Protein AF-A0A5D2VGW9-F1 (afdb_monomer)

Solvent-accessible surface area (backbone atoms only — not comparable to full-atom values): 17291 Å² total; per-residue (Å²): 136,36,60,60,98,67,85,45,83,80,51,68,76,88,68,89,55,59,90,76,44,49,47,58,29,49,34,54,24,42,46,43,52,40,53,32,54,48,38,33,59,54,42,54,70,74,62,73,62,90,70,88,61,54,74,63,58,50,50,54,53,51,44,52,51,41,51,53,49,48,57,42,52,75,63,47,53,85,78,50,82,90,52,80,40,73,70,50,40,54,51,49,41,51,49,52,54,50,49,49,56,46,49,54,50,44,52,55,51,48,51,57,48,62,76,42,53,92,74,54,52,78,80,51,40,57,51,50,46,54,51,53,55,47,52,49,52,51,43,54,52,49,52,56,50,34,54,53,34,42,76,72,64,28,71,60,46,75,72,60,73,81,72,62,75,72,66,64,69,63,53,54,51,45,50,48,56,45,53,57,67,72,68,63,91,66,85,90,78,89,72,87,74,82,84,75,88,70,90,68,80,79,70,74,67,84,81,69,85,74,89,74,84,78,87,62,97,64,83,82,79,76,84,88,71,90,79,82,87,86,86,89,84,89,83,88,86,83,89,83,82,88,81,87,86,79,88,80,84,75,83,81,79,83,75,75,90,75,82,77,81,85,89,78,78,136

pLDDT: mean 70.84, std 23.71, range [25.45, 98.19]

Secondary structure (DSSP, 8-state):
--S-SS--TT-----S-HHHHHHHHHHHHHHHHHHHHHHHHHHHHH------S-HHHHHHHHHHHHHHHHHHHHH----SGGG--HHHHHHHHHHHHHHHHHHHHHHHHHHHHHHTGGG--HHHHHHHHHHHHHHHHHHHHHHHHHHHHHHHT-SGGGTPPPPPPPPHHHHHHHHHHHHHHHS--S------------------------------SS----------------------------------------PPPP----

Sequence (266 aa):
MGRLPFDLSSFTDGDTTSEKTWGFNAFVREYYAFLDQRALVLSEKDNRKADDRSPMAQQLSKLQKLQSLLDMLLQVKPRAENMKLPLILEAMDCIIIEIYDVYSRICAEITKVLLNIYSVKKPEAATALKVLQKAMTQGEELSSFFDSCKEFGVMNANEFPTVAQIPKEEVEELERIVNWASDTTYEDSIGDYSIEENDKTAAIVEHKEALKTVITDKWVVFDENLKINEEKNNKNFSFAEETAALIEYVPVYNYHQQEIPDLISF

Foldseek 3Di:
DQFDPDDLLVPFDPDPPCVLGVQVSQLSNLVNVLVGLVSNLVVVVVPPDPPPDDPLVVLLVNLVSLLVSLVSLLSNDRDDLSQLDPVSLVVVLVSVLVNVVSLVVNVVSLLVCLVCVVVADQVSLVSNLVSLVSNQVSLVSVLVSLVVSVVSPRDVSVVDPRQQHDPVVSSVVSVVVNVVVVPPPDDDDPPDDDDDPDPPPPCSDDDPDRDDDDPDPDDDDDPPDDDDDDDDDDDDDDDDDDDDDDDDDDDDPDDDDPDDDDPDDD

Structure (mmCIF, N/CA/C/O backbone):
data_AF-A0A5D2VGW9-F1
#
_entry.id   AF-A0A5D2VGW9-F1
#
loop_
_atom_site.group_PDB
_atom_site.id
_atom_site.type_symbol
_atom_site.label_atom_id
_atom_site.label_alt_id
_atom_site.label_comp_id
_atom_site.label_asym_id
_atom_site.label_entity_id
_atom_site.label_seq_id
_atom_site.pdbx_PDB_ins_code
_atom_site.Cartn_x
_atom_site.Cartn_y
_atom_site.Cartn_z
_atom_site.occupancy
_atom_site.B_iso_or_equiv
_atom_site.auth_seq_id
_atom_site.auth_comp_id
_atom_site.auth_asym_id
_atom_site.auth_atom_id
_atom_site.pdbx_PDB_model_num
ATOM 1 N N . MET A 1 1 ? -3.239 -22.607 -0.244 1.00 57.78 1 MET A N 1
ATOM 2 C CA . MET A 1 1 ? -2.050 -21.921 -0.790 1.00 57.78 1 MET A CA 1
ATOM 3 C C . MET A 1 1 ? -2.408 -20.447 -0.866 1.00 57.78 1 MET A C 1
ATOM 5 O O . MET A 1 1 ? -3.348 -20.137 -1.578 1.00 57.78 1 MET A O 1
ATOM 9 N N . GLY A 1 2 ? -1.778 -19.586 -0.064 1.00 81.19 2 GLY A N 1
ATOM 10 C CA . GLY A 1 2 ? -2.057 -18.139 -0.042 1.00 81.19 2 GLY A CA 1
ATOM 11 C C . GLY A 1 2 ? -0.900 -17.286 -0.564 1.00 81.19 2 GLY A C 1
ATOM 12 O O . GLY A 1 2 ? -0.875 -16.095 -0.325 1.00 81.19 2 GLY A O 1
ATOM 13 N N . ARG A 1 3 ? 0.093 -17.901 -1.204 1.00 88.38 3 ARG A N 1
ATOM 14 C CA . ARG A 1 3 ? 1.297 -17.250 -1.736 1.00 88.38 3 ARG A CA 1
ATOM 15 C C . ARG A 1 3 ? 1.266 -17.305 -3.260 1.00 88.38 3 ARG A C 1
ATOM 17 O O . ARG A 1 3 ? 0.510 -18.107 -3.820 1.00 88.38 3 ARG A O 1
ATOM 24 N N . LEU A 1 4 ? 2.086 -16.492 -3.917 1.00 92.38 4 LEU A N 1
ATOM 25 C CA . LEU A 1 4 ? 2.258 -16.573 -5.368 1.00 92.38 4 LEU A CA 1
ATOM 26 C C . LEU A 1 4 ? 2.901 -17.914 -5.786 1.00 92.38 4 LEU A C 1
ATOM 28 O O . LEU A 1 4 ? 3.622 -18.529 -4.999 1.00 92.38 4 LEU A O 1
ATOM 32 N N . PRO A 1 5 ? 2.653 -18.397 -7.020 1.00 92.94 5 PRO A N 1
ATOM 33 C CA . PRO A 1 5 ? 3.191 -19.673 -7.504 1.00 92.94 5 PRO A CA 1
ATOM 34 C C . PRO A 1 5 ? 4.671 -19.611 -7.928 1.00 92.94 5 PRO A C 1
ATOM 36 O O . PRO A 1 5 ? 5.211 -20.603 -8.411 1.00 92.94 5 PRO A O 1
ATOM 39 N N . PHE A 1 6 ? 5.325 -18.461 -7.772 1.00 93.75 6 PHE A N 1
ATOM 40 C CA . PHE A 1 6 ? 6.728 -18.214 -8.099 1.00 93.75 6 PHE A CA 1
ATOM 41 C C . PHE A 1 6 ? 7.356 -17.310 -7.035 1.00 93.75 6 PHE A C 1
ATOM 43 O O . PHE A 1 6 ? 6.634 -16.592 -6.348 1.00 93.75 6 PHE A O 1
ATOM 50 N N . ASP A 1 7 ? 8.688 -17.327 -6.927 1.00 95.62 7 ASP A N 1
ATOM 51 C CA . ASP A 1 7 ? 9.437 -16.518 -5.962 1.00 95.62 7 ASP A CA 1
ATOM 52 C C . ASP A 1 7 ? 10.442 -15.589 -6.650 1.00 95.62 7 ASP A C 1
ATOM 54 O O . ASP A 1 7 ? 11.341 -16.046 -7.355 1.00 95.62 7 ASP A O 1
ATOM 58 N N . LEU A 1 8 ? 10.285 -14.281 -6.428 1.00 96.31 8 LEU A N 1
ATOM 59 C CA . LEU A 1 8 ? 11.184 -13.233 -6.921 1.00 96.31 8 LEU A CA 1
ATOM 60 C C . LEU A 1 8 ? 11.861 -12.458 -5.777 1.00 96.31 8 LEU A C 1
ATOM 62 O O . LEU A 1 8 ? 12.478 -11.422 -6.017 1.00 96.31 8 LEU A O 1
ATOM 66 N N . SER A 1 9 ? 11.808 -12.957 -4.537 1.00 95.69 9 SER A N 1
ATOM 67 C CA . SER A 1 9 ? 12.415 -12.299 -3.367 1.00 95.69 9 SER A CA 1
ATOM 68 C C . SER A 1 9 ? 13.929 -12.079 -3.500 1.00 95.69 9 SER A C 1
ATOM 70 O O . SER A 1 9 ? 14.470 -11.105 -2.978 1.00 95.69 9 SER A O 1
ATOM 72 N N . SER A 1 10 ? 14.612 -12.956 -4.240 1.00 95.00 10 SER A N 1
ATOM 73 C CA . SER A 1 10 ? 16.052 -12.895 -4.522 1.00 95.00 10 SER A CA 1
ATOM 74 C C . SER A 1 10 ? 16.377 -12.487 -5.967 1.00 95.00 10 SER A C 1
ATOM 76 O O . SER A 1 10 ? 17.525 -12.616 -6.401 1.00 95.00 10 SER A O 1
ATOM 78 N N . PHE A 1 11 ? 15.391 -11.962 -6.712 1.00 94.56 11 PHE A N 1
ATOM 79 C CA . PHE A 1 11 ? 15.530 -11.618 -8.130 1.00 94.56 11 PHE A CA 1
ATOM 80 C C . PHE A 1 11 ? 16.756 -10.739 -8.387 1.00 94.56 11 PHE A C 1
ATOM 82 O O . PHE A 1 11 ? 16.924 -9.700 -7.754 1.00 94.56 11 PHE A O 1
ATOM 89 N N . THR A 1 12 ? 17.624 -11.137 -9.308 1.00 92.25 12 THR A N 1
ATOM 90 C CA . THR A 1 12 ? 18.799 -10.352 -9.693 1.00 92.25 12 THR A CA 1
ATOM 91 C C . THR A 1 12 ? 18.967 -10.471 -11.191 1.00 92.25 12 THR A C 1
ATOM 93 O O . THR A 1 12 ? 19.047 -11.587 -11.703 1.00 92.25 12 THR A O 1
ATOM 96 N N . ASP A 1 13 ? 19.010 -9.337 -11.879 1.00 87.62 13 ASP A N 1
ATOM 97 C CA . ASP A 1 13 ? 19.345 -9.306 -13.292 1.00 87.62 13 ASP A CA 1
ATOM 98 C C . ASP A 1 13 ? 20.771 -9.829 -13.536 1.00 87.62 13 ASP A C 1
ATOM 100 O O . ASP A 1 13 ? 21.678 -9.606 -12.731 1.00 87.62 13 ASP A O 1
ATOM 104 N N . GLY A 1 14 ? 20.949 -10.566 -14.633 1.00 82.38 14 GLY A N 1
ATOM 105 C CA . GLY A 1 14 ? 22.203 -11.246 -14.963 1.00 82.38 14 GLY A CA 1
ATOM 106 C C . GLY A 1 14 ? 23.281 -10.345 -15.574 1.00 82.38 14 GLY A C 1
ATOM 107 O O . GLY A 1 14 ? 24.392 -10.828 -15.807 1.00 82.38 14 GLY A O 1
ATOM 108 N N . ASP A 1 15 ? 22.984 -9.072 -15.859 1.00 74.69 15 ASP A N 1
ATOM 109 C CA . ASP A 1 15 ? 23.966 -8.121 -16.381 1.00 74.69 15 ASP A CA 1
ATOM 110 C C . ASP A 1 15 ? 25.033 -7.796 -15.319 1.00 74.69 15 ASP A C 1
ATOM 112 O O . ASP A 1 15 ? 24.767 -7.602 -14.130 1.00 74.69 15 ASP A O 1
ATOM 116 N N . THR A 1 16 ? 26.287 -7.743 -15.764 1.00 59.41 16 THR A N 1
ATOM 117 C CA . THR A 1 16 ? 27.473 -7.576 -14.921 1.00 59.41 16 THR A CA 1
ATOM 118 C C . THR A 1 16 ? 27.643 -6.152 -14.383 1.00 59.41 16 THR A C 1
ATOM 120 O O . THR A 1 16 ? 28.484 -5.923 -13.510 1.00 59.41 16 THR A O 1
ATOM 123 N N . THR A 1 17 ? 26.844 -5.185 -14.844 1.00 69.56 17 THR A N 1
ATOM 124 C CA . THR A 1 17 ? 26.928 -3.784 -14.407 1.00 69.56 17 THR A CA 1
ATOM 125 C C . THR A 1 17 ? 25.976 -3.461 -13.248 1.00 69.56 17 THR A C 1
ATOM 127 O O . THR A 1 17 ? 24.936 -2.823 -13.410 1.00 69.56 17 THR A O 1
ATOM 130 N N . SER A 1 18 ? 26.378 -3.843 -12.028 1.00 69.06 18 SER A N 1
ATOM 131 C CA . SER A 1 18 ? 25.593 -3.645 -10.792 1.00 69.06 18 SER A CA 1
ATOM 132 C C . SER A 1 18 ? 25.095 -2.207 -10.571 1.00 69.06 18 SER A C 1
ATOM 134 O O . SER A 1 18 ? 24.036 -2.016 -9.974 1.00 69.06 18 SER A O 1
ATOM 136 N N . GLU A 1 19 ? 25.831 -1.188 -11.026 1.00 71.56 19 GLU A N 1
ATOM 137 C CA . GLU A 1 19 ? 25.452 0.224 -10.857 1.00 71.56 19 GLU A CA 1
ATOM 138 C C . GLU A 1 19 ? 24.213 0.619 -11.671 1.00 71.56 19 GLU A C 1
ATOM 140 O O . GLU A 1 19 ? 23.485 1.528 -11.276 1.00 71.56 19 GLU A O 1
ATOM 145 N N . LYS A 1 20 ? 23.938 -0.071 -12.784 1.00 74.75 20 LYS A N 1
ATOM 146 C CA . LYS A 1 20 ? 22.784 0.217 -13.645 1.00 74.75 20 LYS A CA 1
ATOM 147 C C . LYS A 1 20 ? 21.561 -0.621 -13.287 1.00 74.75 20 LYS A C 1
ATOM 149 O O . LYS A 1 20 ? 20.444 -0.155 -13.499 1.00 74.75 20 LYS A O 1
ATOM 154 N N . THR A 1 21 ? 21.765 -1.824 -12.746 1.00 86.12 21 THR A N 1
ATOM 155 C CA . THR A 1 21 ? 20.705 -2.823 -12.531 1.00 86.12 21 THR A CA 1
ATOM 156 C C . THR A 1 21 ? 20.131 -2.848 -11.119 1.00 86.12 21 THR A C 1
ATOM 158 O O . THR A 1 21 ? 19.011 -3.325 -10.934 1.00 86.12 21 THR A O 1
ATOM 161 N N . TRP A 1 22 ? 20.836 -2.313 -10.113 1.00 89.88 22 TRP A N 1
ATOM 162 C CA . TRP A 1 22 ? 20.387 -2.397 -8.715 1.00 89.88 22 TRP A CA 1
ATOM 163 C C . TRP A 1 22 ? 18.985 -1.806 -8.498 1.00 89.88 22 TRP A C 1
ATOM 165 O O . TRP A 1 22 ? 18.190 -2.393 -7.765 1.00 89.88 22 TRP A O 1
ATOM 175 N N . GLY A 1 23 ? 18.670 -0.685 -9.160 1.00 92.50 23 GLY A N 1
ATOM 176 C CA . GLY A 1 23 ? 17.374 -0.016 -9.045 1.00 92.50 23 GLY A CA 1
ATOM 177 C C . GLY A 1 23 ? 16.234 -0.874 -9.594 1.00 92.50 23 GLY A C 1
ATOM 178 O O . GLY A 1 23 ? 15.198 -1.005 -8.948 1.00 92.50 23 GLY A O 1
ATOM 179 N N . PHE A 1 24 ? 16.454 -1.534 -10.735 1.00 93.50 24 PHE A N 1
ATOM 180 C CA . PHE A 1 24 ? 15.497 -2.476 -11.322 1.00 93.50 24 PHE A CA 1
ATOM 181 C C . PHE A 1 24 ? 15.304 -3.714 -10.440 1.00 93.50 24 PHE A C 1
ATOM 183 O O . PHE A 1 24 ? 14.173 -4.116 -10.181 1.00 93.50 24 PHE A O 1
ATOM 190 N N . ASN A 1 25 ? 16.395 -4.282 -9.917 1.00 93.62 25 ASN A N 1
ATOM 191 C CA . ASN A 1 25 ? 16.333 -5.434 -9.017 1.00 93.62 25 ASN A CA 1
ATOM 192 C C . ASN A 1 25 ? 15.540 -5.114 -7.745 1.00 93.62 25 ASN A C 1
ATOM 194 O O . ASN A 1 25 ? 14.692 -5.904 -7.335 1.00 93.62 25 ASN A O 1
ATOM 198 N N . ALA A 1 26 ? 15.797 -3.953 -7.134 1.00 94.81 26 ALA A N 1
ATOM 199 C CA . ALA A 1 26 ? 15.055 -3.487 -5.966 1.00 94.81 26 ALA A CA 1
ATOM 200 C C . ALA A 1 26 ? 13.564 -3.327 -6.287 1.00 94.81 26 ALA A C 1
ATOM 202 O O . ALA A 1 26 ? 12.735 -3.895 -5.584 1.00 94.81 26 ALA A O 1
ATOM 203 N N . PHE A 1 27 ? 13.239 -2.662 -7.398 1.00 96.62 27 PHE A N 1
ATOM 204 C CA . PHE A 1 27 ? 11.863 -2.445 -7.838 1.00 96.62 27 PHE A CA 1
ATOM 205 C C . PHE A 1 27 ? 11.077 -3.755 -7.997 1.00 96.62 27 PHE A C 1
ATOM 207 O O . PHE A 1 27 ? 9.981 -3.897 -7.456 1.00 96.62 27 PHE A O 1
ATOM 214 N N . VAL A 1 28 ? 11.656 -4.744 -8.689 1.00 96.62 28 VAL A N 1
ATOM 215 C CA . VAL A 1 28 ? 11.021 -6.057 -8.897 1.00 96.62 28 VAL A CA 1
ATOM 216 C C . VAL A 1 28 ? 10.804 -6.783 -7.568 1.00 96.62 28 VAL A C 1
ATOM 218 O O . VAL A 1 28 ? 9.718 -7.312 -7.331 1.00 96.62 28 VAL A O 1
ATOM 221 N N . ARG A 1 29 ? 11.810 -6.794 -6.683 1.00 97.25 29 ARG A N 1
ATOM 222 C CA . ARG A 1 29 ? 11.714 -7.454 -5.370 1.00 97.25 29 ARG A CA 1
ATOM 223 C C . ARG A 1 29 ? 10.663 -6.804 -4.475 1.00 97.25 29 ARG A C 1
ATOM 225 O O . ARG A 1 29 ? 9.896 -7.514 -3.830 1.00 97.25 29 ARG A O 1
ATOM 232 N N . GLU A 1 30 ? 10.629 -5.474 -4.432 1.00 97.88 30 GLU A N 1
ATOM 233 C CA . GLU A 1 30 ? 9.678 -4.698 -3.630 1.00 97.88 30 GLU A CA 1
ATOM 234 C C . GLU A 1 30 ? 8.243 -4.928 -4.115 1.00 97.88 30 GLU A C 1
ATOM 236 O O . GLU A 1 30 ? 7.360 -5.230 -3.308 1.00 97.88 30 GLU A O 1
ATOM 241 N N . TYR A 1 31 ? 8.016 -4.884 -5.432 1.00 97.44 31 TYR A N 1
ATOM 242 C CA . TYR A 1 31 ? 6.687 -5.134 -5.984 1.00 97.44 31 TYR A CA 1
ATOM 243 C C . TYR A 1 31 ? 6.237 -6.585 -5.783 1.00 97.44 31 TYR A C 1
ATOM 245 O O . TYR A 1 31 ? 5.099 -6.835 -5.384 1.00 97.44 31 TYR A O 1
ATOM 253 N N . TYR A 1 32 ? 7.141 -7.552 -5.968 1.00 97.56 32 TYR A N 1
ATOM 254 C CA . TYR A 1 32 ? 6.869 -8.953 -5.653 1.00 97.56 32 TYR A CA 1
ATOM 255 C C . TYR A 1 32 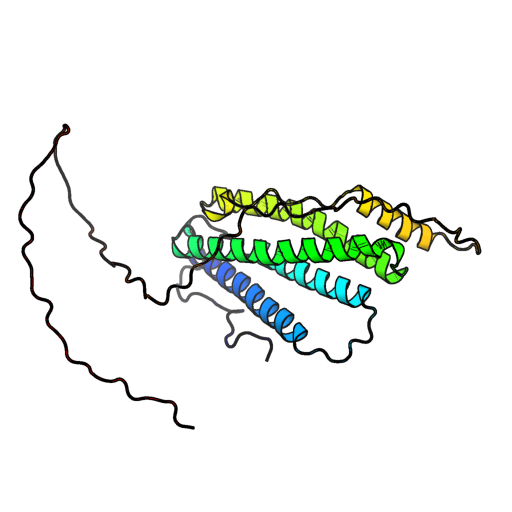? 6.485 -9.147 -4.179 1.00 97.56 32 TYR A C 1
ATOM 257 O O . TYR A 1 32 ? 5.491 -9.816 -3.897 1.00 97.56 32 TYR A O 1
ATOM 265 N N . ALA A 1 33 ? 7.227 -8.543 -3.245 1.00 97.75 33 ALA A N 1
ATOM 266 C CA . ALA A 1 33 ? 6.943 -8.654 -1.816 1.00 97.75 33 ALA A CA 1
ATOM 267 C C . ALA A 1 33 ? 5.536 -8.138 -1.473 1.00 97.75 33 ALA A C 1
ATOM 269 O O . ALA A 1 33 ? 4.806 -8.791 -0.722 1.00 97.75 33 ALA A O 1
ATOM 270 N N . PHE A 1 34 ? 5.123 -7.017 -2.075 1.00 97.81 34 PHE A N 1
ATOM 271 C CA . PHE A 1 34 ? 3.750 -6.526 -1.964 1.00 97.81 34 PHE A CA 1
ATOM 272 C C . PHE A 1 34 ? 2.732 -7.540 -2.508 1.00 97.81 34 PHE A C 1
ATOM 274 O O . PHE A 1 34 ? 1.777 -7.880 -1.805 1.00 97.81 34 PHE A O 1
ATOM 281 N N . LEU A 1 35 ? 2.917 -8.030 -3.739 1.00 96.38 35 LEU A N 1
ATOM 282 C CA . LEU A 1 35 ? 1.962 -8.933 -4.388 1.00 96.38 35 LEU A CA 1
ATOM 283 C C . LEU A 1 35 ? 1.802 -10.249 -3.618 1.00 96.38 35 LEU A C 1
ATOM 285 O O . LEU A 1 35 ? 0.678 -10.726 -3.442 1.00 96.38 35 LEU A O 1
ATOM 289 N N . ASP A 1 36 ? 2.904 -10.810 -3.124 1.00 96.19 36 ASP A N 1
ATOM 290 C CA . ASP A 1 36 ? 2.894 -12.042 -2.340 1.00 96.19 36 ASP A CA 1
ATOM 291 C C . ASP A 1 36 ? 2.204 -11.854 -0.983 1.00 96.19 36 ASP A C 1
ATOM 293 O O . ASP A 1 36 ? 1.337 -12.643 -0.593 1.00 96.19 36 ASP A O 1
ATOM 297 N N . GLN A 1 37 ? 2.503 -10.759 -0.283 1.00 95.50 37 GLN A N 1
ATOM 298 C CA . GLN A 1 37 ? 1.833 -10.445 0.975 1.00 95.50 37 GLN A CA 1
ATOM 299 C C . GLN A 1 37 ? 0.343 -10.140 0.767 1.00 95.50 37 GLN A C 1
ATOM 301 O O . GLN A 1 37 ? -0.492 -10.514 1.595 1.00 95.50 37 GLN A O 1
ATOM 306 N N . ARG A 1 38 ? -0.029 -9.510 -0.351 1.00 94.25 38 ARG A N 1
ATOM 307 C CA . ARG A 1 38 ? -1.431 -9.281 -0.708 1.00 94.25 38 ARG A CA 1
ATOM 308 C C . ARG A 1 38 ? -2.174 -10.589 -0.955 1.00 94.25 38 ARG A C 1
ATOM 310 O O . ARG A 1 38 ? -3.291 -10.740 -0.459 1.00 94.25 38 ARG A O 1
ATOM 317 N N . ALA A 1 39 ? -1.571 -11.531 -1.679 1.00 93.06 39 ALA A N 1
ATOM 318 C CA . ALA A 1 39 ? -2.152 -12.856 -1.888 1.00 93.06 39 ALA A CA 1
ATOM 319 C C . ALA A 1 39 ? -2.433 -13.556 -0.546 1.00 93.06 39 ALA A C 1
ATOM 321 O O . ALA A 1 39 ? -3.501 -14.151 -0.368 1.00 93.06 39 ALA A O 1
ATOM 322 N N . LEU A 1 40 ? -1.532 -13.393 0.431 1.00 91.38 40 LEU A N 1
ATOM 323 C CA . LEU A 1 40 ? -1.694 -13.965 1.766 1.00 91.38 40 LEU A CA 1
ATOM 324 C C . LEU A 1 40 ? -2.893 -13.349 2.494 1.00 91.38 40 LEU A C 1
ATOM 326 O O . LEU A 1 40 ? -3.761 -14.078 2.973 1.00 91.38 40 LEU A O 1
ATOM 330 N N . VAL A 1 41 ? -2.981 -12.015 2.514 1.00 89.88 41 VAL A N 1
ATOM 331 C CA . VAL A 1 41 ? -4.096 -11.283 3.139 1.00 89.88 41 VAL A CA 1
ATOM 332 C C . VAL A 1 41 ? -5.441 -11.647 2.496 1.00 89.88 41 VAL A C 1
ATOM 334 O O . VAL A 1 41 ? -6.445 -11.783 3.198 1.00 89.88 41 VAL A O 1
ATOM 337 N N . LEU A 1 42 ? -5.480 -11.840 1.174 1.00 86.56 42 LEU A N 1
ATOM 338 C CA . LEU A 1 42 ? -6.690 -12.271 0.471 1.00 86.56 42 LEU A CA 1
ATOM 339 C C . LEU A 1 42 ? -7.070 -13.717 0.817 1.00 86.56 42 LEU A C 1
ATOM 341 O O . LEU A 1 42 ? -8.237 -13.984 1.084 1.00 86.56 42 LEU A O 1
ATOM 345 N N . SER A 1 43 ? -6.103 -14.632 0.900 1.00 83.38 43 SER A N 1
ATOM 346 C CA . SER A 1 43 ? -6.361 -16.036 1.245 1.00 83.38 43 SER A CA 1
ATOM 347 C C . SER A 1 43 ? -6.835 -16.227 2.692 1.00 83.38 43 SER A C 1
ATOM 349 O O . SER A 1 43 ? -7.615 -17.136 2.986 1.00 83.38 43 SER A O 1
ATOM 351 N N . GLU A 1 44 ? -6.420 -15.358 3.615 1.00 78.94 44 GLU A N 1
ATOM 352 C CA . GLU A 1 44 ? -6.933 -15.353 4.990 1.00 78.94 44 GLU A CA 1
ATOM 353 C C . GLU A 1 44 ? -8.427 -15.004 5.063 1.00 78.94 44 GLU A C 1
ATOM 355 O O . GLU A 1 44 ? -9.129 -15.506 5.940 1.00 78.94 44 GLU A O 1
ATOM 360 N N . LYS A 1 45 ? -8.939 -14.197 4.123 1.00 64.56 45 LYS A N 1
ATOM 361 C CA . LYS A 1 45 ? -10.365 -13.837 4.046 1.00 64.56 45 LYS A CA 1
ATOM 362 C C . LYS A 1 45 ? -11.261 -15.048 3.750 1.00 64.56 45 LYS A C 1
ATOM 364 O O . LYS A 1 45 ? -12.412 -15.078 4.201 1.00 64.56 45 LYS A O 1
ATOM 369 N N . ASP A 1 46 ? -10.728 -16.031 3.027 1.00 59.03 46 ASP A N 1
ATOM 370 C CA . ASP A 1 46 ? -11.441 -17.251 2.633 1.00 59.03 46 ASP A CA 1
ATOM 371 C C . ASP A 1 46 ? -11.354 -18.350 3.705 1.00 59.03 46 ASP A C 1
ATOM 373 O O . ASP A 1 46 ? -12.264 -19.165 3.846 1.00 59.03 46 ASP A O 1
ATOM 377 N N . ASN A 1 47 ? -10.312 -18.330 4.541 1.00 56.78 47 ASN A N 1
ATOM 378 C CA . ASN A 1 47 ? -10.095 -19.288 5.627 1.00 56.78 47 ASN A CA 1
ATOM 379 C C . ASN A 1 47 ? -10.711 -18.823 6.955 1.00 56.78 47 ASN A C 1
ATOM 381 O O . ASN A 1 47 ? -10.035 -18.811 7.987 1.00 56.78 47 ASN A O 1
ATOM 385 N N . ARG A 1 48 ? -12.001 -18.459 6.956 1.00 59.88 48 ARG A N 1
ATOM 386 C CA . ARG A 1 48 ? -12.737 -18.124 8.189 1.00 59.88 48 ARG A CA 1
ATOM 387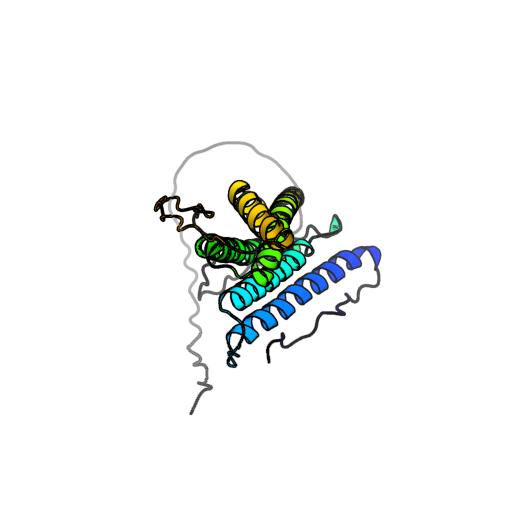 C C . ARG A 1 48 ? -12.922 -19.367 9.066 1.00 59.88 48 ARG A C 1
ATOM 389 O O . ARG A 1 48 ? -14.003 -19.942 9.143 1.00 59.88 48 ARG A O 1
ATOM 396 N N . LYS A 1 49 ? -11.865 -19.788 9.759 1.00 58.62 49 LYS A N 1
ATOM 397 C CA . LYS A 1 49 ? -12.034 -20.468 11.047 1.00 58.62 49 LYS A CA 1
ATOM 398 C C . LYS A 1 49 ? -12.744 -19.488 11.984 1.00 58.62 49 LYS A C 1
ATOM 400 O O . LYS A 1 49 ? -12.608 -18.281 11.798 1.00 58.62 49 LYS A O 1
ATOM 405 N N . ALA A 1 50 ? -13.515 -19.999 12.943 1.00 61.75 50 ALA A N 1
ATOM 406 C CA . ALA A 1 50 ? -14.192 -19.175 13.942 1.00 61.75 50 ALA A CA 1
ATOM 407 C C . ALA A 1 50 ? -13.151 -18.316 14.681 1.00 61.75 50 ALA A C 1
ATOM 409 O O . ALA A 1 50 ? -12.434 -18.806 15.551 1.00 61.75 50 ALA A O 1
ATOM 410 N N . ASP A 1 51 ? -12.997 -17.066 14.249 1.00 71.75 51 ASP A N 1
ATOM 411 C CA . ASP A 1 51 ? -12.147 -16.084 14.900 1.00 71.75 51 ASP A CA 1
ATOM 412 C C . ASP A 1 51 ? -12.899 -15.607 16.142 1.00 71.75 51 ASP A C 1
ATOM 414 O O . ASP A 1 51 ? -13.907 -14.913 16.034 1.00 71.75 51 ASP A O 1
ATOM 418 N N . ASP A 1 52 ? -12.433 -16.040 17.311 1.00 79.19 52 ASP A N 1
ATOM 419 C CA . ASP A 1 52 ? -13.047 -15.764 18.618 1.00 79.19 52 ASP A CA 1
ATOM 420 C C . ASP A 1 52 ? -12.843 -14.303 19.077 1.00 79.19 52 ASP A C 1
ATOM 422 O O . ASP A 1 52 ? -13.312 -13.880 20.132 1.00 79.19 52 ASP A O 1
ATOM 426 N N . ARG A 1 53 ? -12.124 -13.488 18.289 1.00 81.81 53 ARG A N 1
ATOM 427 C CA . ARG A 1 53 ? -11.964 -12.057 18.570 1.00 81.81 53 ARG A CA 1
ATOM 428 C C . ARG A 1 53 ? -13.272 -11.295 18.389 1.00 81.81 53 ARG A C 1
ATOM 430 O O . ARG A 1 53 ? -14.098 -11.631 17.544 1.00 81.81 53 ARG A O 1
ATOM 437 N N . SER A 1 54 ? -13.401 -10.190 19.126 1.00 84.50 54 SER A N 1
ATOM 438 C CA . SER A 1 54 ? -14.507 -9.247 18.945 1.00 84.50 54 SER A CA 1
ATOM 439 C C . SER A 1 54 ? -14.550 -8.717 17.499 1.00 84.50 54 SER A C 1
ATOM 441 O O . SER A 1 54 ? -13.495 -8.578 16.867 1.00 84.50 54 SER A O 1
ATOM 443 N N . PRO A 1 55 ? -15.734 -8.352 16.972 1.00 85.62 55 PRO A N 1
ATOM 444 C CA . PRO A 1 55 ? -15.852 -7.762 15.636 1.00 85.62 55 PRO A CA 1
ATOM 445 C C . PRO A 1 55 ? -14.926 -6.554 15.429 1.00 85.62 55 PRO A C 1
ATOM 447 O O . PRO A 1 55 ? -14.311 -6.406 14.375 1.00 85.62 55 PRO A O 1
ATOM 450 N N . MET A 1 56 ? -14.758 -5.734 16.469 1.00 86.69 56 MET A N 1
ATOM 451 C CA . MET A 1 56 ? -13.871 -4.577 16.444 1.00 86.69 56 MET A CA 1
ATOM 452 C C . MET A 1 56 ? -12.393 -4.967 16.381 1.00 86.69 56 MET A C 1
ATOM 454 O O . MET A 1 56 ? -11.648 -4.414 15.575 1.00 86.69 56 MET A O 1
ATOM 458 N N . ALA A 1 57 ? -11.955 -5.954 17.164 1.00 87.94 57 ALA A N 1
ATOM 459 C CA . ALA A 1 57 ? -10.584 -6.450 17.092 1.00 87.94 57 ALA A CA 1
ATOM 460 C C . ALA A 1 57 ? -10.268 -7.074 15.719 1.00 87.94 57 ALA A C 1
ATOM 462 O O . ALA A 1 57 ? -9.169 -6.887 15.193 1.00 87.94 57 ALA A O 1
ATOM 463 N N . GLN A 1 58 ? -11.232 -7.765 15.099 1.00 87.88 58 GLN A N 1
ATOM 464 C CA . GLN A 1 58 ? -11.094 -8.283 13.733 1.00 87.88 58 GLN A CA 1
ATOM 465 C C . GLN A 1 58 ? -10.958 -7.153 12.706 1.00 87.88 58 GLN A C 1
ATOM 467 O O . GLN A 1 58 ? -10.086 -7.201 11.835 1.00 87.88 58 GLN A O 1
ATOM 472 N N . GLN A 1 59 ? -11.786 -6.114 12.829 1.00 89.25 59 GLN A N 1
ATOM 473 C CA . GLN A 1 59 ? -11.750 -4.944 11.958 1.00 89.25 59 GLN A CA 1
ATOM 474 C C . GLN A 1 59 ? -10.431 -4.172 12.085 1.00 89.25 59 GLN A C 1
ATOM 476 O O . GLN A 1 59 ? -9.802 -3.867 11.074 1.00 89.25 59 GLN A O 1
ATOM 481 N N . LEU A 1 60 ? -9.961 -3.927 13.310 1.00 91.75 60 LEU A N 1
ATOM 482 C CA . LEU A 1 60 ? -8.669 -3.285 13.561 1.00 91.75 60 LEU A CA 1
ATOM 483 C C . LEU A 1 60 ? -7.509 -4.122 13.007 1.00 91.75 60 LEU A C 1
ATOM 485 O O . LEU A 1 60 ? -6.607 -3.574 12.378 1.00 91.75 60 LEU A O 1
ATOM 489 N N . SER A 1 61 ? -7.558 -5.450 13.152 1.00 92.50 61 SER A N 1
ATOM 490 C CA . SER A 1 61 ? -6.552 -6.344 12.567 1.00 92.50 61 SER A CA 1
ATOM 491 C C . SER A 1 61 ? -6.544 -6.285 11.036 1.00 92.50 61 SER A C 1
ATOM 493 O O . SER A 1 61 ? -5.478 -6.224 10.420 1.00 92.50 61 SER A O 1
ATOM 495 N N . LYS A 1 62 ? -7.722 -6.261 10.402 1.00 92.00 62 LYS A N 1
ATOM 496 C CA . LYS A 1 62 ? -7.848 -6.078 8.951 1.00 92.00 62 LYS A CA 1
ATOM 497 C C . LYS A 1 62 ? -7.267 -4.733 8.512 1.00 92.00 62 LYS A C 1
ATOM 499 O O . LYS A 1 62 ? -6.536 -4.683 7.525 1.00 92.00 62 LYS A O 1
ATOM 504 N N . LEU A 1 63 ? -7.562 -3.667 9.250 1.00 94.00 63 LEU A N 1
ATOM 505 C CA . LEU A 1 63 ? -7.081 -2.326 8.950 1.00 94.00 63 LEU A CA 1
ATOM 506 C C . LEU A 1 63 ? -5.553 -2.240 9.047 1.00 94.00 63 LEU A C 1
ATOM 508 O O . LEU A 1 63 ? -4.917 -1.759 8.118 1.00 94.00 63 LEU A O 1
ATOM 512 N N . GLN A 1 64 ? -4.946 -2.824 10.082 1.00 95.88 64 GLN A N 1
ATOM 513 C CA . GLN A 1 64 ? -3.486 -2.916 10.211 1.00 95.88 64 GLN A CA 1
ATOM 514 C C . GLN A 1 64 ? -2.828 -3.655 9.036 1.00 95.88 64 GLN A C 1
ATOM 516 O O . GLN A 1 64 ? -1.777 -3.233 8.553 1.00 95.88 64 GLN A O 1
ATOM 521 N N . LYS A 1 65 ? -3.446 -4.739 8.542 1.00 95.94 65 LYS A N 1
ATOM 522 C CA . LYS A 1 65 ? -2.957 -5.459 7.353 1.00 95.94 65 LYS A CA 1
ATOM 523 C C . LYS A 1 65 ? -3.019 -4.585 6.103 1.00 95.94 65 LYS A C 1
ATOM 525 O O . LYS A 1 65 ? -2.048 -4.546 5.357 1.00 95.94 65 LYS A O 1
ATOM 530 N N . LEU A 1 66 ? -4.120 -3.858 5.895 1.00 96.25 66 LEU A N 1
ATOM 531 C CA . LEU A 1 66 ? -4.245 -2.911 4.783 1.00 96.25 66 LEU A CA 1
ATOM 532 C C . LEU A 1 66 ? -3.207 -1.784 4.881 1.00 96.25 66 LEU A C 1
ATOM 534 O O . LEU A 1 66 ? -2.553 -1.483 3.890 1.00 96.25 66 LEU A O 1
ATOM 538 N N . GLN A 1 67 ? -2.990 -1.222 6.074 1.00 96.94 67 GLN A N 1
ATOM 539 C CA . GLN A 1 67 ? -1.950 -0.213 6.293 1.00 96.94 67 GLN A CA 1
ATOM 540 C C . GLN A 1 67 ? -0.557 -0.759 5.964 1.00 96.94 67 GLN A C 1
ATOM 542 O O . GLN A 1 67 ? 0.214 -0.074 5.309 1.00 96.94 67 GLN A O 1
ATOM 547 N N . SER A 1 68 ? -0.248 -2.001 6.347 1.00 97.81 68 SER A N 1
ATOM 548 C CA . SER A 1 68 ? 1.023 -2.636 5.978 1.00 97.81 68 SER A CA 1
ATOM 549 C C . SER A 1 68 ? 1.166 -2.855 4.468 1.00 97.81 68 SER A C 1
ATOM 551 O O . SER A 1 68 ? 2.276 -2.749 3.955 1.00 97.81 68 SER A O 1
ATOM 553 N N . LEU A 1 69 ? 0.078 -3.173 3.755 1.00 97.88 69 LEU A N 1
ATOM 554 C CA . LEU A 1 69 ? 0.090 -3.270 2.290 1.00 97.88 69 LEU A CA 1
ATOM 555 C C . LEU A 1 69 ? 0.389 -1.913 1.647 1.00 97.88 69 LEU A C 1
ATOM 557 O O . LEU A 1 69 ? 1.187 -1.855 0.714 1.00 97.88 69 LEU A O 1
ATOM 561 N N . LEU A 1 70 ? -0.209 -0.839 2.171 1.00 97.44 70 LEU A N 1
ATOM 562 C CA . LEU A 1 70 ? 0.059 0.517 1.703 1.00 97.44 70 LEU A CA 1
ATOM 563 C C . LEU A 1 70 ? 1.519 0.919 1.945 1.00 97.44 70 LEU A C 1
ATOM 565 O O . LEU A 1 70 ? 2.157 1.404 1.019 1.00 97.44 70 LEU A O 1
ATOM 569 N N . ASP A 1 71 ? 2.072 0.642 3.133 1.00 98.06 71 ASP A N 1
ATOM 570 C CA . ASP A 1 71 ? 3.484 0.928 3.430 1.00 98.06 71 ASP A CA 1
ATOM 571 C C . ASP A 1 71 ? 4.416 0.286 2.394 1.00 98.06 71 ASP A C 1
ATOM 573 O O . ASP A 1 71 ? 5.358 0.922 1.933 1.00 98.06 71 ASP A O 1
ATOM 577 N N . MET A 1 72 ? 4.150 -0.968 2.004 1.00 98.19 72 MET A N 1
ATOM 578 C CA . MET A 1 72 ? 4.952 -1.664 0.993 1.00 98.19 72 MET A CA 1
ATOM 579 C C . MET A 1 72 ? 4.790 -1.056 -0.397 1.00 98.19 72 MET A C 1
ATOM 581 O O . MET A 1 72 ? 5.792 -0.884 -1.082 1.00 98.19 72 MET A O 1
ATOM 585 N N . LEU A 1 73 ? 3.565 -0.705 -0.808 1.00 97.56 73 LEU A N 1
ATOM 586 C CA . LEU A 1 73 ? 3.321 -0.037 -2.091 1.00 97.56 73 LEU A CA 1
ATOM 587 C C . LEU A 1 73 ? 4.094 1.280 -2.202 1.00 97.56 73 LEU A C 1
ATOM 589 O O . LEU A 1 73 ? 4.715 1.531 -3.229 1.00 97.56 73 LEU A O 1
ATOM 593 N N . LEU A 1 74 ? 4.124 2.076 -1.130 1.00 96.31 74 LEU A N 1
ATOM 594 C CA . LEU A 1 74 ? 4.854 3.347 -1.092 1.00 96.31 74 LEU A CA 1
ATOM 595 C C . LEU A 1 74 ? 6.382 3.178 -1.184 1.00 96.31 74 LEU A C 1
ATOM 597 O O . LEU A 1 74 ? 7.091 4.138 -1.499 1.00 96.31 74 LEU A O 1
ATOM 601 N N . GLN A 1 75 ? 6.909 1.972 -0.942 1.00 96.75 75 GLN A N 1
ATOM 602 C CA . GLN A 1 75 ? 8.325 1.672 -1.175 1.00 96.75 75 GLN A CA 1
ATOM 603 C C . GLN A 1 75 ? 8.639 1.355 -2.636 1.00 96.75 75 GLN A C 1
ATOM 605 O O . GLN A 1 75 ? 9.785 1.552 -3.036 1.00 96.75 75 GLN A O 1
ATOM 610 N N . VAL A 1 76 ? 7.657 0.903 -3.424 1.00 97.00 76 VAL A N 1
ATOM 611 C CA . VAL A 1 76 ? 7.863 0.523 -4.825 1.00 97.00 76 VAL A CA 1
ATOM 612 C C . VAL A 1 76 ? 7.983 1.784 -5.675 1.00 97.00 76 VAL A C 1
ATOM 614 O O . VAL A 1 76 ? 6.990 2.372 -6.101 1.00 97.00 76 VAL A O 1
ATOM 617 N N . LYS A 1 77 ? 9.219 2.228 -5.908 1.00 93.94 77 LYS A N 1
ATOM 618 C CA . LYS A 1 77 ? 9.491 3.422 -6.713 1.00 93.94 77 LYS A CA 1
ATOM 619 C C . LYS A 1 77 ? 10.792 3.321 -7.503 1.00 93.94 77 LYS A C 1
ATOM 621 O O . LYS A 1 77 ? 11.734 2.665 -7.053 1.00 93.94 77 LYS A O 1
ATOM 626 N N . PRO A 1 78 ? 10.896 4.002 -8.655 1.00 93.44 78 PRO A N 1
ATOM 627 C CA . PRO A 1 78 ? 12.157 4.141 -9.366 1.00 93.44 78 PRO A CA 1
ATOM 628 C C . PRO A 1 78 ? 13.169 4.890 -8.493 1.00 93.44 78 PRO A C 1
ATOM 630 O O . PRO A 1 78 ? 12.843 5.910 -7.886 1.00 93.44 78 PRO A O 1
ATOM 633 N N . ARG A 1 79 ? 14.403 4.383 -8.410 1.00 89.62 79 ARG A N 1
ATOM 634 C CA . ARG A 1 79 ? 15.461 4.943 -7.543 1.00 89.62 79 ARG A CA 1
ATOM 635 C C . ARG A 1 79 ? 16.627 5.561 -8.317 1.00 89.62 79 ARG A C 1
ATOM 637 O O . ARG A 1 79 ? 17.579 6.034 -7.704 1.00 89.62 79 ARG A O 1
ATOM 644 N N . AL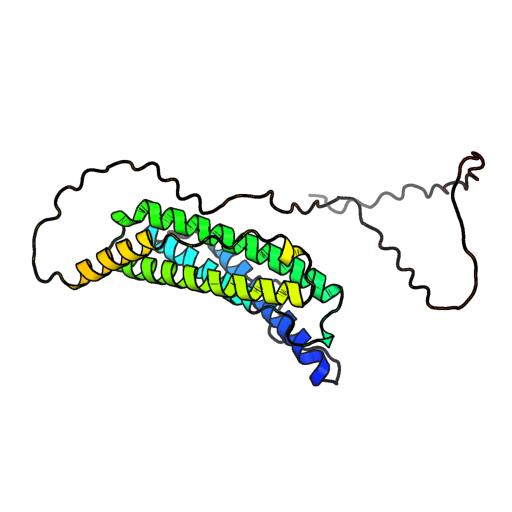A A 1 80 ? 16.564 5.543 -9.645 1.00 86.44 80 ALA A N 1
ATOM 645 C CA . ALA A 1 80 ? 17.604 6.072 -10.514 1.00 86.44 80 ALA A CA 1
ATOM 646 C C . ALA A 1 80 ? 17.008 6.639 -11.812 1.00 86.44 80 ALA A C 1
ATOM 648 O O . ALA A 1 80 ? 15.992 6.154 -12.310 1.00 86.44 80 ALA A O 1
ATOM 649 N N . GLU A 1 81 ? 17.654 7.659 -12.379 1.00 82.38 81 GLU A N 1
ATOM 650 C CA . GLU A 1 81 ? 17.177 8.363 -13.582 1.00 82.38 81 GLU A CA 1
ATOM 651 C C . GLU A 1 81 ? 17.133 7.462 -14.822 1.00 82.38 81 GLU A C 1
ATOM 653 O O . GLU A 1 81 ? 16.237 7.574 -15.659 1.00 82.38 81 GLU A O 1
ATOM 658 N N . ASN A 1 82 ? 18.060 6.504 -14.915 1.00 88.06 82 ASN A N 1
ATOM 659 C CA . ASN A 1 82 ? 18.116 5.530 -16.006 1.00 88.06 82 ASN A CA 1
ATOM 660 C C . ASN A 1 82 ? 16.934 4.541 -16.006 1.00 88.06 82 ASN A C 1
ATOM 662 O O . ASN A 1 82 ? 16.820 3.743 -16.934 1.00 88.06 82 ASN A O 1
ATOM 666 N N . MET A 1 83 ? 16.066 4.579 -14.990 1.00 93.25 83 MET A N 1
ATOM 667 C CA . MET A 1 83 ? 14.876 3.734 -14.898 1.00 93.25 83 MET A CA 1
ATOM 668 C C . MET A 1 83 ? 13.658 4.317 -15.618 1.00 93.25 83 MET A C 1
ATOM 670 O O . MET A 1 83 ? 12.617 3.666 -15.636 1.00 93.25 83 MET A O 1
ATOM 674 N N . LYS A 1 84 ? 13.741 5.520 -16.208 1.00 92.38 84 LYS A N 1
ATOM 675 C CA . LYS A 1 84 ? 12.625 6.141 -16.942 1.00 92.38 84 LYS A CA 1
ATOM 676 C C . LYS A 1 84 ? 12.410 5.477 -18.309 1.00 92.38 84 LYS A C 1
ATOM 678 O O . LYS A 1 84 ? 12.644 6.062 -19.363 1.00 92.38 84 LYS A O 1
ATOM 683 N N . LEU A 1 85 ? 11.990 4.218 -18.267 1.00 93.38 85 LEU A N 1
ATOM 684 C CA . LEU A 1 85 ? 11.677 3.369 -19.411 1.00 93.38 85 LEU A CA 1
ATOM 685 C C . LEU A 1 85 ? 10.158 3.157 -19.494 1.00 93.38 85 LEU A C 1
ATOM 687 O O . LEU A 1 85 ? 9.515 3.097 -18.443 1.00 93.38 85 LEU A O 1
ATOM 691 N N . PRO A 1 86 ? 9.583 2.968 -20.698 1.00 94.12 86 PRO A N 1
ATOM 692 C CA . PRO A 1 86 ? 8.141 2.765 -20.864 1.00 94.12 86 PRO A CA 1
ATOM 693 C C . PRO A 1 86 ? 7.561 1.672 -19.958 1.00 94.12 86 PRO A C 1
ATOM 695 O O . PRO A 1 86 ? 6.537 1.883 -19.323 1.00 94.12 86 PRO A O 1
ATOM 698 N N . LEU A 1 87 ? 8.266 0.544 -19.811 1.00 94.81 87 LEU A N 1
ATOM 699 C CA . LEU A 1 87 ? 7.828 -0.560 -18.951 1.00 94.81 87 LEU A CA 1
ATOM 700 C C . LEU A 1 87 ? 7.773 -0.185 -17.460 1.00 94.81 87 LEU A C 1
ATOM 702 O O . LEU A 1 87 ? 6.890 -0.646 -16.745 1.00 94.81 87 LEU A O 1
ATOM 706 N N . ILE A 1 88 ? 8.704 0.647 -16.981 1.00 95.81 88 ILE A N 1
ATOM 707 C CA . ILE A 1 88 ? 8.697 1.111 -15.587 1.00 95.81 88 ILE A CA 1
ATOM 708 C C . ILE A 1 88 ? 7.565 2.110 -15.363 1.00 95.81 88 ILE A C 1
ATOM 710 O O . ILE A 1 88 ? 6.915 2.049 -14.326 1.00 95.81 88 ILE A O 1
ATOM 714 N N . LEU A 1 89 ? 7.308 3.000 -16.325 1.00 94.62 89 LEU A N 1
ATOM 715 C CA . LEU A 1 89 ? 6.187 3.937 -16.244 1.00 94.62 89 LEU A CA 1
ATOM 716 C C . LEU A 1 89 ? 4.847 3.191 -16.189 1.00 94.62 89 LEU A C 1
ATOM 718 O O . LEU A 1 89 ? 4.064 3.449 -15.284 1.00 94.62 89 LEU A O 1
ATOM 722 N N . GLU A 1 90 ? 4.651 2.191 -17.050 1.00 94.62 90 GLU A N 1
ATOM 723 C CA . GLU A 1 90 ? 3.448 1.347 -17.047 1.00 94.62 90 GLU A CA 1
ATOM 724 C C . GLU A 1 90 ? 3.283 0.573 -15.726 1.00 94.62 90 GLU A C 1
ATOM 726 O O . GLU A 1 90 ? 2.194 0.494 -15.154 1.00 94.62 90 GLU A O 1
ATOM 731 N N . ALA A 1 91 ? 4.380 0.027 -15.187 1.00 96.06 91 ALA A N 1
ATOM 732 C CA . ALA A 1 91 ? 4.351 -0.642 -13.890 1.00 96.06 91 ALA A CA 1
ATOM 733 C C . ALA A 1 91 ? 3.982 0.331 -12.758 1.00 96.06 91 ALA A C 1
ATOM 735 O O . ALA A 1 91 ? 3.211 -0.025 -11.867 1.00 96.06 91 ALA A O 1
ATOM 736 N N . MET A 1 92 ? 4.492 1.565 -12.801 1.00 95.88 92 MET A N 1
ATOM 737 C CA . MET A 1 92 ? 4.128 2.617 -11.849 1.00 95.88 92 MET A CA 1
ATOM 738 C C . MET A 1 92 ? 2.662 3.030 -11.971 1.00 95.88 92 MET A C 1
ATOM 740 O O . MET A 1 92 ? 2.000 3.193 -10.949 1.00 95.88 92 MET A O 1
ATOM 744 N N . ASP A 1 93 ? 2.129 3.136 -13.187 1.00 92.38 93 ASP A N 1
ATOM 745 C CA . ASP A 1 93 ? 0.708 3.398 -13.417 1.00 92.38 93 ASP A CA 1
ATOM 746 C C . ASP A 1 93 ? -0.170 2.290 -12.805 1.00 92.38 93 ASP A C 1
ATOM 748 O O . ASP A 1 93 ? -1.154 2.595 -12.123 1.00 92.38 93 ASP A O 1
ATOM 752 N N . CYS A 1 94 ? 0.228 1.018 -12.933 1.00 93.81 94 CYS A N 1
ATOM 753 C CA . CYS A 1 94 ? -0.421 -0.097 -12.235 1.00 93.81 94 CYS A CA 1
ATOM 754 C C . CYS A 1 94 ? -0.325 0.034 -10.705 1.00 93.81 94 CYS A C 1
ATOM 756 O O . CYS A 1 94 ? -1.316 -0.165 -10.004 1.00 93.81 94 CYS A O 1
ATOM 758 N N . ILE A 1 95 ? 0.846 0.387 -10.165 1.00 95.75 95 ILE A N 1
ATOM 759 C CA . ILE A 1 95 ? 1.051 0.564 -8.717 1.00 95.75 95 ILE A CA 1
ATOM 760 C C . ILE A 1 95 ? 0.144 1.667 -8.161 1.00 95.75 95 ILE A C 1
ATOM 762 O O . ILE A 1 95 ? -0.419 1.497 -7.083 1.00 95.75 95 ILE A O 1
ATOM 766 N N . ILE A 1 96 ? -0.059 2.764 -8.893 1.00 92.94 96 ILE A N 1
ATOM 767 C CA . ILE A 1 96 ? -0.969 3.844 -8.482 1.00 92.94 96 ILE A CA 1
ATOM 768 C C . ILE A 1 96 ? -2.414 3.345 -8.368 1.00 92.94 96 ILE A C 1
ATOM 770 O O . ILE A 1 96 ? -3.102 3.676 -7.399 1.00 92.94 96 ILE A O 1
ATOM 774 N N . ILE A 1 97 ? -2.867 2.513 -9.308 1.00 91.38 97 ILE A N 1
ATOM 775 C CA . ILE A 1 97 ? -4.199 1.894 -9.246 1.00 91.38 97 ILE A CA 1
ATOM 776 C C . ILE A 1 97 ? -4.313 0.999 -8.002 1.00 91.38 97 ILE A C 1
ATOM 778 O O . ILE A 1 97 ? -5.318 1.040 -7.290 1.00 91.38 97 ILE A O 1
ATOM 782 N N . GLU A 1 98 ? -3.267 0.233 -7.694 1.00 94.50 98 GLU A N 1
ATOM 783 C CA . GLU A 1 98 ? -3.234 -0.632 -6.510 1.00 94.50 98 GLU A CA 1
ATOM 784 C C . GLU A 1 98 ? -3.232 0.166 -5.199 1.00 94.50 98 GLU A C 1
ATOM 786 O O . GLU A 1 98 ? -3.927 -0.189 -4.243 1.00 94.50 98 GLU A O 1
ATOM 791 N N . ILE A 1 99 ? -2.505 1.284 -5.161 1.00 94.38 99 ILE A N 1
ATOM 792 C CA . ILE A 1 99 ? -2.529 2.240 -4.051 1.00 94.38 99 ILE A CA 1
ATOM 793 C C . ILE A 1 99 ? -3.943 2.785 -3.850 1.00 94.38 99 ILE A C 1
ATOM 795 O O . ILE A 1 99 ? -4.413 2.825 -2.712 1.00 94.38 99 ILE A O 1
ATOM 799 N N . TYR A 1 100 ? -4.644 3.152 -4.928 1.00 89.50 100 TYR A N 1
ATOM 800 C CA . TYR A 1 100 ? -6.022 3.635 -4.840 1.00 89.50 100 TYR A CA 1
ATOM 801 C C . TYR A 1 100 ? -6.965 2.586 -4.233 1.00 89.50 100 TYR A C 1
ATOM 803 O O . TYR A 1 100 ? -7.736 2.917 -3.328 1.00 89.50 100 TYR A O 1
ATOM 811 N N . ASP A 1 101 ? -6.895 1.326 -4.679 1.00 91.50 101 ASP A N 1
ATOM 812 C CA . ASP A 1 101 ? -7.734 0.246 -4.136 1.00 91.50 101 ASP A CA 1
ATOM 813 C C . ASP A 1 101 ? -7.458 0.015 -2.643 1.00 91.50 101 ASP A C 1
ATOM 815 O O . ASP A 1 101 ? -8.391 -0.025 -1.833 1.00 91.50 101 ASP A O 1
ATOM 819 N N . VAL A 1 102 ? -6.184 -0.092 -2.250 1.00 94.50 102 VAL A N 1
ATOM 820 C CA . VAL A 1 102 ? -5.811 -0.326 -0.848 1.00 94.50 102 VAL A CA 1
ATOM 821 C C . VAL A 1 102 ? -6.202 0.864 0.028 1.00 94.50 102 VAL A C 1
ATOM 823 O O . VAL A 1 102 ? -6.824 0.666 1.075 1.00 94.50 102 VAL A O 1
ATOM 826 N N . TYR A 1 103 ? -5.893 2.091 -0.393 1.00 92.06 103 TYR A N 1
ATOM 827 C CA . TYR A 1 103 ? -6.179 3.294 0.386 1.00 92.06 103 TYR A CA 1
ATOM 828 C C . TYR A 1 103 ? -7.684 3.541 0.542 1.00 92.06 103 TYR A C 1
ATOM 830 O O . TYR A 1 103 ? -8.155 3.779 1.653 1.00 92.06 103 TYR A O 1
ATOM 838 N N . SER A 1 104 ? -8.476 3.350 -0.517 1.00 89.69 104 SER A N 1
ATOM 839 C CA . SER A 1 104 ? -9.941 3.464 -0.439 1.00 89.69 104 SER A CA 1
ATOM 840 C C . SER A 1 104 ? -10.540 2.471 0.565 1.00 89.69 104 SER A C 1
ATOM 842 O O . SER A 1 104 ? -11.466 2.799 1.312 1.00 89.69 104 SER A O 1
ATOM 844 N N . ARG A 1 105 ? -9.983 1.254 0.646 1.00 92.44 105 ARG A N 1
ATOM 845 C CA . ARG A 1 105 ? -10.383 0.262 1.656 1.00 92.44 105 ARG A CA 1
ATOM 846 C C . ARG A 1 105 ? -9.978 0.681 3.065 1.00 92.44 105 ARG A C 1
ATOM 848 O O . ARG A 1 105 ? -10.757 0.445 3.984 1.00 92.44 105 ARG A O 1
ATOM 855 N N . ILE A 1 106 ? -8.806 1.292 3.246 1.00 92.06 106 ILE A N 1
ATOM 856 C CA . ILE A 1 106 ? -8.380 1.855 4.538 1.00 92.06 106 ILE A CA 1
ATOM 857 C C . ILE A 1 106 ? -9.389 2.910 4.994 1.00 92.06 106 ILE A C 1
ATOM 859 O O . ILE A 1 106 ? -9.930 2.780 6.091 1.00 92.06 106 ILE A O 1
ATOM 863 N N . CYS A 1 107 ? -9.718 3.883 4.140 1.00 89.00 107 CYS A N 1
ATOM 864 C CA . CYS A 1 107 ? -10.712 4.917 4.433 1.00 89.00 107 CYS A CA 1
ATOM 865 C C . CYS A 1 107 ? -12.067 4.312 4.831 1.00 89.00 107 CYS A C 1
ATOM 867 O O . CYS A 1 107 ? -12.624 4.671 5.865 1.00 89.00 107 CYS A O 1
ATOM 869 N N . ALA A 1 108 ? -12.565 3.334 4.068 1.00 89.75 108 ALA A N 1
ATOM 870 C CA . ALA A 1 108 ? -13.840 2.682 4.359 1.00 89.75 108 ALA A CA 1
ATOM 871 C C . ALA A 1 108 ? -13.844 1.918 5.697 1.00 89.75 108 ALA A C 1
ATOM 873 O O . ALA A 1 108 ? -14.850 1.901 6.408 1.00 89.75 108 ALA A O 1
ATOM 874 N N . GLU A 1 109 ? -12.744 1.252 6.054 1.00 90.50 109 GLU A N 1
ATOM 875 C CA . GLU A 1 109 ? -12.628 0.568 7.345 1.00 90.50 109 GLU A CA 1
ATOM 876 C C . GLU A 1 109 ? -12.457 1.557 8.507 1.00 90.50 109 GLU A C 1
ATOM 878 O O . GLU A 1 109 ? -12.992 1.294 9.583 1.00 90.50 109 GLU A O 1
ATOM 883 N N . ILE A 1 110 ? -11.796 2.700 8.288 1.00 88.81 110 ILE A N 1
ATOM 884 C CA . ILE A 1 110 ? -11.703 3.803 9.256 1.00 88.81 110 ILE A CA 1
ATOM 885 C C . ILE A 1 110 ? -13.087 4.378 9.550 1.00 88.81 110 ILE A C 1
ATOM 887 O O . ILE A 1 110 ? -13.465 4.422 10.716 1.00 88.81 110 ILE A O 1
ATOM 891 N N . THR A 1 111 ? -13.890 4.706 8.531 1.00 86.88 111 THR A N 1
ATOM 892 C CA . THR A 1 111 ? -15.275 5.177 8.727 1.00 86.88 111 THR A CA 1
ATOM 893 C C . THR A 1 111 ? -16.069 4.221 9.615 1.00 86.88 111 THR A C 1
ATOM 895 O O . THR A 1 111 ? -16.757 4.639 10.540 1.00 86.88 111 THR A O 1
ATOM 898 N N . LYS A 1 112 ? -15.936 2.909 9.398 1.00 88.19 112 LYS A N 1
ATOM 899 C CA . LYS A 1 112 ? -16.608 1.903 10.230 1.00 88.19 112 LYS A CA 1
ATOM 900 C C . LYS A 1 112 ? -16.083 1.857 11.670 1.00 88.19 112 LYS A C 1
ATOM 902 O O . LYS A 1 112 ? -16.843 1.486 12.559 1.00 88.19 112 LYS A O 1
ATOM 907 N N . VAL A 1 113 ? -14.797 2.134 11.913 1.00 86.31 113 VAL A N 1
ATOM 908 C CA . VAL A 1 113 ? -14.246 2.215 13.282 1.00 86.31 113 VAL A CA 1
ATOM 909 C C . VAL A 1 113 ? -14.847 3.427 13.987 1.00 86.31 113 VAL A C 1
ATOM 911 O O . VAL A 1 113 ? -15.332 3.298 15.107 1.00 86.31 113 VAL A O 1
ATOM 914 N N . LEU A 1 114 ? -14.868 4.567 13.300 1.00 83.56 114 LEU A N 1
ATOM 915 C CA . LEU A 1 114 ? -15.355 5.845 13.811 1.00 83.56 114 LEU A CA 1
ATOM 916 C C . LEU A 1 114 ? -16.855 5.804 14.144 1.00 83.56 114 LEU A C 1
ATOM 918 O O . LEU A 1 114 ? -17.259 6.227 15.222 1.00 83.56 114 LEU A O 1
ATOM 922 N N . LEU A 1 115 ? -17.674 5.159 13.304 1.00 84.81 115 LEU A N 1
ATOM 923 C CA . LEU A 1 115 ? -19.101 4.936 13.588 1.00 84.81 115 LEU A CA 1
ATOM 924 C C . LEU A 1 115 ? -19.358 4.112 14.860 1.00 84.81 115 LEU A C 1
ATOM 926 O O . LEU A 1 115 ? -20.426 4.212 15.456 1.00 84.81 115 LEU A O 1
ATOM 930 N N . ASN A 1 116 ? -18.396 3.289 15.280 1.00 79.50 116 ASN A N 1
ATOM 931 C CA . ASN A 1 116 ? -18.529 2.409 16.438 1.00 79.50 116 ASN A CA 1
ATOM 932 C C . ASN A 1 116 ? -17.679 2.868 17.632 1.00 79.50 116 ASN A C 1
ATOM 934 O O . ASN A 1 116 ? -17.514 2.102 18.584 1.00 79.50 116 ASN A O 1
ATOM 938 N N . ILE A 1 117 ? -17.140 4.092 17.603 1.00 71.12 117 ILE A N 1
ATOM 939 C CA . ILE A 1 117 ? -16.107 4.551 18.542 1.00 71.12 117 ILE A CA 1
ATOM 940 C C . ILE A 1 117 ? -16.570 4.541 20.009 1.00 71.12 117 ILE A C 1
ATOM 942 O O . ILE A 1 117 ? -15.807 4.204 20.911 1.00 71.12 117 ILE A O 1
ATOM 946 N N . TYR A 1 118 ? -17.858 4.796 20.243 1.00 67.94 118 TYR A N 1
ATOM 947 C CA . TYR A 1 118 ? -18.471 4.787 21.575 1.00 67.94 118 TYR A CA 1
ATOM 948 C C . TYR A 1 118 ? -18.746 3.378 22.124 1.00 67.94 118 TYR A C 1
ATOM 950 O O . TYR A 1 118 ? -19.043 3.218 23.304 1.00 67.94 118 TYR A O 1
ATOM 958 N N . SER A 1 119 ? -18.634 2.341 21.287 1.00 70.62 119 SER A N 1
ATOM 959 C CA . SER A 1 119 ? -18.779 0.929 21.682 1.00 70.62 119 SER A CA 1
ATOM 960 C C . SER A 1 119 ? -17.433 0.220 21.888 1.00 70.62 119 SER A C 1
ATOM 962 O O . SER A 1 119 ? -17.400 -0.981 22.169 1.00 70.62 119 SER A O 1
ATOM 964 N N . VAL A 1 120 ? -16.317 0.940 21.733 1.00 66.25 120 VAL A N 1
ATOM 965 C CA . VAL A 1 120 ? -14.960 0.388 21.803 1.00 66.25 120 VAL A CA 1
ATOM 966 C C . VAL A 1 120 ? -14.605 0.010 23.244 1.00 66.25 120 VAL A C 1
ATOM 968 O O . VAL A 1 120 ? -14.685 0.833 24.157 1.00 66.25 120 VAL A O 1
ATOM 971 N N . LYS A 1 121 ? -14.136 -1.224 23.478 1.00 71.44 121 LYS A N 1
ATOM 972 C CA . LYS A 1 121 ? -13.603 -1.608 24.797 1.00 71.44 121 LYS A CA 1
ATOM 973 C C . LYS A 1 121 ? -12.209 -1.005 25.002 1.00 71.44 121 L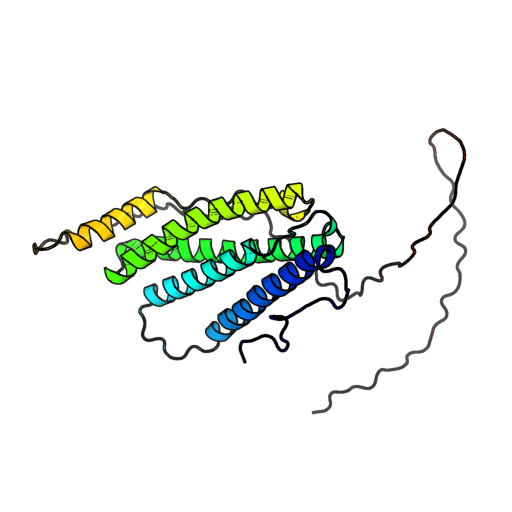YS A C 1
ATOM 975 O O . LYS A 1 121 ? -11.432 -0.886 24.060 1.00 71.44 121 LYS A O 1
ATOM 980 N N . LYS A 1 122 ? -11.825 -0.726 26.255 1.00 69.00 122 LYS A N 1
ATOM 981 C CA . LYS A 1 122 ? -10.520 -0.123 26.624 1.00 69.00 122 LYS A CA 1
ATOM 982 C C . LYS A 1 122 ? -9.285 -0.633 25.829 1.00 69.00 122 LYS A C 1
ATOM 984 O O . LYS A 1 122 ? -8.547 0.209 25.321 1.00 69.00 122 LYS A O 1
ATOM 989 N N . PRO A 1 123 ? -9.023 -1.952 25.666 1.00 72.81 123 PRO A N 1
ATOM 990 C CA . PRO A 1 123 ? -7.844 -2.419 24.916 1.00 72.81 123 PRO A CA 1
ATOM 991 C C . PRO A 1 123 ? -7.918 -2.150 23.400 1.00 72.81 123 PRO A C 1
ATOM 993 O O . PRO A 1 123 ? -6.891 -2.018 22.731 1.00 72.81 123 PRO A O 1
ATOM 996 N N . GLU A 1 124 ? -9.126 -2.058 22.850 1.00 81.88 124 GLU A N 1
ATOM 997 C CA . GLU A 1 124 ? -9.371 -1.797 21.431 1.00 81.88 124 GLU A CA 1
ATOM 998 C C . GLU A 1 124 ? -9.207 -0.301 21.119 1.00 81.88 124 GLU A C 1
ATOM 1000 O O . GLU A 1 124 ? -8.701 0.033 20.051 1.00 81.88 124 GLU A O 1
ATOM 1005 N N . ALA A 1 125 ? -9.507 0.589 22.076 1.00 82.94 125 ALA A N 1
ATOM 1006 C CA . ALA A 1 125 ? -9.405 2.044 21.915 1.00 82.94 125 ALA A CA 1
ATOM 1007 C C . ALA A 1 125 ? -7.968 2.504 21.647 1.00 82.94 125 ALA A C 1
ATOM 1009 O O . ALA A 1 125 ? -7.715 3.241 20.697 1.00 82.94 125 ALA A O 1
ATOM 1010 N N . ALA A 1 126 ? -7.001 1.990 22.412 1.00 86.12 126 ALA A N 1
ATOM 1011 C CA . ALA A 1 126 ? -5.588 2.300 22.190 1.00 86.12 126 ALA A CA 1
ATOM 1012 C C . ALA A 1 126 ? -5.087 1.802 20.822 1.00 86.12 126 ALA A C 1
ATOM 1014 O O . ALA A 1 126 ? -4.220 2.418 20.202 1.00 86.12 126 ALA A O 1
ATOM 1015 N N . THR A 1 127 ? -5.625 0.679 20.339 1.00 89.50 127 THR A N 1
ATOM 1016 C CA . THR A 1 127 ? -5.271 0.134 19.023 1.00 89.50 127 THR A CA 1
ATOM 1017 C C . THR A 1 127 ? -5.907 0.954 17.903 1.00 89.50 127 THR A C 1
ATOM 1019 O O . THR A 1 127 ? -5.221 1.290 16.941 1.00 89.50 127 THR A O 1
ATOM 1022 N N . ALA A 1 128 ? -7.181 1.320 18.048 1.00 89.00 128 ALA A N 1
ATOM 1023 C CA . ALA A 1 128 ? -7.889 2.200 17.127 1.00 89.00 128 ALA A CA 1
ATOM 1024 C C . ALA A 1 128 ? -7.178 3.553 16.994 1.00 89.00 128 ALA A C 1
ATOM 1026 O O . ALA A 1 128 ? -6.927 3.993 15.876 1.00 89.00 128 ALA A O 1
ATOM 1027 N N . LEU A 1 129 ? -6.738 4.144 18.109 1.00 87.88 129 LEU A N 1
ATOM 1028 C CA . LEU A 1 129 ? -6.012 5.411 18.104 1.00 87.88 129 LEU A CA 1
ATOM 1029 C C . LEU A 1 129 ? -4.711 5.324 17.302 1.00 87.88 129 LEU A C 1
ATOM 1031 O O . LEU A 1 129 ? -4.483 6.131 16.404 1.00 87.88 129 LEU A O 1
ATOM 1035 N N . LYS A 1 130 ? -3.891 4.299 17.564 1.00 91.38 130 LYS A N 1
ATOM 1036 C CA . LYS A 1 130 ? -2.646 4.067 16.812 1.00 91.38 130 LYS A CA 1
ATOM 1037 C C . LYS A 1 130 ? -2.897 3.904 15.316 1.00 91.38 130 LYS A C 1
ATOM 1039 O O . LYS A 1 130 ? -2.112 4.377 14.501 1.00 91.38 130 LYS A O 1
ATOM 1044 N N . VAL A 1 131 ? -3.974 3.212 14.957 1.00 92.25 131 VAL A N 1
ATOM 1045 C CA . VAL A 1 131 ? -4.349 2.984 13.561 1.00 92.25 131 VAL A CA 1
ATOM 1046 C C . VAL A 1 131 ? -4.784 4.285 12.883 1.00 92.25 131 VAL A C 1
ATOM 1048 O O . VAL A 1 131 ? -4.333 4.542 11.768 1.00 92.25 131 VAL A O 1
ATOM 1051 N N . LEU A 1 132 ? -5.585 5.123 13.549 1.00 90.25 132 LEU A N 1
ATOM 1052 C CA . LEU A 1 132 ? -5.985 6.434 13.025 1.00 90.25 132 LEU A CA 1
ATOM 1053 C C . LEU A 1 132 ? -4.782 7.367 12.852 1.00 90.25 132 LEU A C 1
ATOM 1055 O O . LEU A 1 132 ? -4.595 7.915 11.768 1.00 90.25 132 LEU A O 1
ATOM 1059 N N . GLN A 1 133 ? -3.920 7.478 13.869 1.00 90.06 133 GLN A N 1
ATOM 1060 C CA . GLN A 1 133 ? -2.691 8.279 13.801 1.00 90.06 133 GLN A CA 1
ATOM 1061 C C . GLN A 1 133 ? -1.788 7.817 12.650 1.00 90.06 133 GLN A C 1
ATOM 1063 O O . GLN A 1 133 ? -1.323 8.634 11.858 1.00 90.06 133 GLN A O 1
ATOM 1068 N N . LYS A 1 134 ? -1.601 6.500 12.490 1.00 93.62 134 LYS A N 1
ATOM 1069 C CA . LYS A 1 134 ? -0.840 5.954 11.361 1.00 93.62 134 LYS A CA 1
ATOM 1070 C C . LYS A 1 134 ? -1.471 6.310 10.016 1.00 93.62 134 LYS A C 1
ATOM 1072 O O . LYS A 1 134 ? -0.750 6.643 9.084 1.00 93.62 134 LYS A O 1
ATOM 1077 N N . ALA A 1 135 ? -2.793 6.248 9.897 1.00 89.94 135 ALA A N 1
ATOM 1078 C CA . ALA A 1 135 ? -3.461 6.567 8.642 1.00 89.94 135 ALA A CA 1
ATOM 1079 C C . ALA A 1 135 ? -3.341 8.060 8.274 1.00 89.94 135 ALA A C 1
ATOM 1081 O O . ALA A 1 135 ? -3.278 8.378 7.088 1.00 89.94 135 ALA A O 1
ATOM 1082 N N . MET A 1 136 ? -3.223 8.960 9.261 1.00 87.38 136 MET A N 1
ATOM 1083 C CA . MET A 1 136 ? -2.870 10.364 9.013 1.00 87.38 136 MET A CA 1
ATOM 1084 C C . MET A 1 136 ? -1.460 10.486 8.423 1.00 87.38 136 MET A C 1
ATOM 1086 O O . MET A 1 136 ? -1.299 11.099 7.372 1.00 87.38 136 MET A O 1
ATOM 1090 N N . THR A 1 137 ? -0.461 9.839 9.037 1.00 91.12 137 THR A N 1
ATOM 1091 C CA . THR A 1 137 ? 0.921 9.819 8.519 1.00 91.12 137 THR A CA 1
ATOM 1092 C C . THR A 1 137 ? 0.991 9.232 7.110 1.00 91.12 137 THR A C 1
ATOM 1094 O O . THR A 1 137 ? 1.602 9.823 6.225 1.00 91.12 137 THR A O 1
ATOM 1097 N N . GLN A 1 138 ? 0.302 8.116 6.861 1.00 91.56 138 GLN A N 1
ATOM 1098 C CA . GLN A 1 138 ? 0.247 7.505 5.532 1.00 91.56 138 GLN A CA 1
ATOM 1099 C C . GLN A 1 138 ? -0.381 8.435 4.487 1.00 91.56 138 GLN A C 1
ATOM 1101 O O . GLN A 1 138 ? 0.009 8.384 3.326 1.00 91.56 138 GLN A O 1
ATOM 1106 N N . GLY A 1 139 ? -1.324 9.300 4.873 1.00 88.50 139 GLY A N 1
ATOM 1107 C CA . GLY A 1 139 ? -1.885 10.301 3.966 1.00 88.50 139 GLY A CA 1
ATOM 1108 C C . GLY A 1 139 ? -0.866 11.366 3.530 1.00 88.50 139 GLY A C 1
ATOM 1109 O O . GLY A 1 139 ? -0.845 11.780 2.367 1.00 88.50 139 GLY A O 1
ATOM 1110 N N . GLU A 1 140 ? 0.020 11.776 4.438 1.00 89.19 140 GLU A N 1
ATOM 1111 C CA . GLU A 1 140 ? 1.126 12.697 4.140 1.00 89.19 140 GLU A CA 1
ATOM 1112 C C . GLU A 1 140 ? 2.180 12.029 3.243 1.00 89.19 140 GLU A C 1
ATOM 1114 O O . GLU A 1 140 ? 2.581 12.591 2.220 1.00 89.19 140 GLU A O 1
ATOM 1119 N N . GLU A 1 1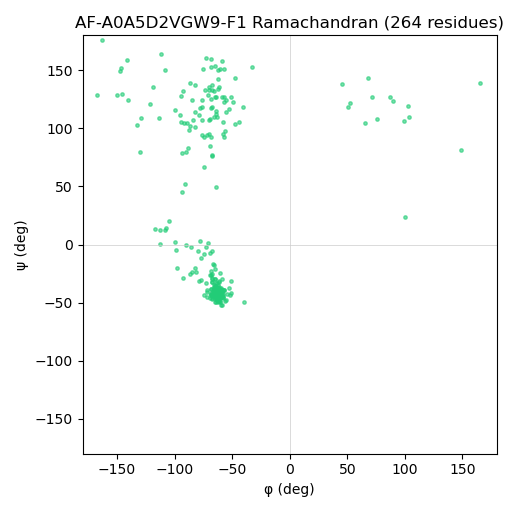41 ? 2.575 10.796 3.573 1.00 93.00 141 GLU A N 1
ATOM 1120 C CA . GLU A 1 141 ? 3.515 9.998 2.775 1.00 93.00 141 GLU A CA 1
ATOM 1121 C C . GLU A 1 141 ? 2.990 9.748 1.357 1.00 93.00 141 GLU A C 1
ATOM 1123 O O . GLU A 1 141 ? 3.736 9.868 0.385 1.00 93.00 141 GLU A O 1
ATOM 1128 N N . LEU A 1 142 ? 1.693 9.464 1.230 1.00 91.88 142 LEU A N 1
ATOM 1129 C CA . LEU A 1 142 ? 1.020 9.254 -0.045 1.00 91.88 142 LEU A CA 1
ATOM 1130 C C . LEU A 1 142 ? 1.062 10.510 -0.927 1.00 91.88 142 LEU A C 1
ATOM 1132 O O . LEU A 1 142 ? 1.313 10.418 -2.128 1.00 91.88 142 LEU A O 1
ATOM 1136 N N . SER A 1 143 ? 0.883 11.688 -0.326 1.00 88.94 143 SER A N 1
ATOM 1137 C CA . SER A 1 143 ? 0.998 12.964 -1.041 1.00 88.94 143 SER A CA 1
ATOM 1138 C C . SER A 1 143 ? 2.414 13.156 -1.600 1.00 88.94 143 SER A C 1
ATOM 1140 O O . SER A 1 143 ? 2.583 13.403 -2.794 1.00 88.94 143 SER A O 1
ATOM 1142 N N . SER A 1 144 ? 3.440 12.935 -0.769 1.00 91.75 144 SER A N 1
ATOM 1143 C CA . SER A 1 144 ? 4.847 13.017 -1.191 1.00 91.75 144 SER A CA 1
ATOM 1144 C C . SER A 1 144 ? 5.207 11.984 -2.268 1.00 91.75 144 SER A C 1
ATOM 1146 O O . SER A 1 144 ? 5.960 12.280 -3.205 1.00 91.75 144 SER A O 1
ATOM 1148 N N . PHE A 1 145 ? 4.652 10.776 -2.165 1.00 93.19 145 PHE A N 1
ATOM 1149 C CA . PHE A 1 145 ? 4.835 9.719 -3.152 1.00 93.19 145 PHE A CA 1
ATOM 1150 C C . PHE A 1 145 ? 4.265 10.114 -4.517 1.00 93.19 145 PHE A C 1
ATOM 1152 O O . PHE A 1 145 ? 4.950 9.959 -5.531 1.00 93.19 145 PHE A O 1
ATOM 1159 N N . PHE A 1 146 ? 3.046 10.660 -4.565 1.00 90.69 146 PHE A N 1
ATOM 1160 C CA . PHE A 1 146 ? 2.450 11.080 -5.832 1.00 90.69 146 PHE A CA 1
ATOM 1161 C C . PHE A 1 146 ? 3.192 12.236 -6.477 1.00 90.69 146 PHE A C 1
ATOM 1163 O O . PHE A 1 146 ? 3.391 12.202 -7.689 1.00 90.69 146 PHE A O 1
ATOM 1170 N N . ASP A 1 147 ? 3.656 13.212 -5.704 1.00 90.62 147 ASP A N 1
ATOM 1171 C CA . ASP A 1 147 ? 4.457 14.303 -6.260 1.00 90.62 147 ASP A CA 1
ATOM 1172 C C . ASP A 1 147 ? 5.762 13.775 -6.876 1.00 90.62 147 ASP A C 1
ATOM 1174 O O . ASP A 1 147 ? 6.078 14.109 -8.019 1.00 90.62 147 ASP A O 1
ATOM 1178 N N . SER A 1 148 ? 6.425 12.819 -6.213 1.00 91.44 148 SER A N 1
ATOM 1179 C CA . SER A 1 148 ? 7.596 12.127 -6.777 1.00 91.44 148 SER A CA 1
ATOM 1180 C C . SER A 1 148 ? 7.265 11.378 -8.080 1.00 91.44 148 SER A C 1
ATOM 1182 O O . SER A 1 148 ? 8.052 11.381 -9.028 1.00 91.44 148 SER A O 1
ATOM 1184 N N . CYS A 1 149 ? 6.092 10.741 -8.168 1.00 91.62 149 CYS A N 1
ATOM 1185 C CA . CYS A 1 149 ? 5.653 10.038 -9.378 1.00 91.62 149 CYS A CA 1
ATOM 1186 C C . CYS A 1 149 ? 5.353 10.999 -10.539 1.00 91.62 149 CYS A C 1
ATOM 1188 O O . CYS A 1 149 ? 5.700 10.700 -11.685 1.00 91.62 149 CYS A O 1
ATOM 1190 N N . LYS A 1 150 ? 4.758 12.166 -10.258 1.00 89.88 150 LYS A N 1
ATOM 1191 C CA . LYS A 1 150 ? 4.513 13.214 -11.264 1.00 89.88 150 LYS A CA 1
ATOM 1192 C C . LYS A 1 150 ? 5.826 13.748 -11.827 1.00 89.88 150 LYS A C 1
ATOM 1194 O O . LYS A 1 150 ? 5.972 13.829 -13.045 1.00 89.88 150 LYS A O 1
ATOM 1199 N N . GLU A 1 151 ? 6.798 14.047 -10.964 1.00 90.56 151 GLU A N 1
ATOM 1200 C CA . GLU A 1 151 ? 8.142 14.483 -11.375 1.00 90.56 151 GLU A CA 1
ATOM 1201 C C . GLU A 1 151 ? 8.842 13.427 -12.241 1.00 90.56 151 GLU A C 1
ATOM 1203 O O . GLU A 1 151 ? 9.478 13.746 -13.251 1.00 90.56 151 GLU A O 1
ATOM 1208 N N . PHE A 1 152 ? 8.664 12.148 -11.902 1.00 90.19 152 PHE A N 1
ATOM 1209 C CA . PHE A 1 152 ? 9.199 11.045 -12.692 1.00 90.19 152 PHE A CA 1
ATOM 1210 C C . PHE A 1 152 ? 8.511 10.895 -14.063 1.00 90.19 152 PHE A C 1
ATOM 1212 O O . PHE A 1 152 ? 9.133 10.415 -15.015 1.00 90.19 152 PHE A O 1
ATOM 1219 N N . GLY A 1 153 ? 7.280 11.392 -14.220 1.00 87.69 153 GLY A N 1
ATOM 1220 C CA . GLY A 1 153 ? 6.508 11.374 -15.468 1.00 87.69 153 GLY A CA 1
ATOM 1221 C C . GLY A 1 153 ? 5.462 10.261 -15.551 1.00 87.69 153 GLY A C 1
ATOM 1222 O O . GLY A 1 153 ? 5.107 9.860 -16.656 1.00 87.69 153 GLY A O 1
ATOM 1223 N N . VAL A 1 154 ? 4.996 9.751 -14.410 1.00 87.69 154 VAL A N 1
ATOM 1224 C CA . VAL A 1 154 ? 3.906 8.767 -14.330 1.00 87.69 154 VAL A CA 1
ATOM 1225 C C . VAL A 1 154 ? 2.571 9.483 -14.554 1.00 87.69 154 VAL A C 1
ATOM 1227 O O . VAL A 1 154 ? 2.270 10.458 -13.861 1.00 87.69 154 VAL A O 1
ATOM 1230 N N . MET A 1 155 ? 1.775 9.043 -15.533 1.00 78.62 155 MET A N 1
ATOM 1231 C CA . MET A 1 155 ? 0.596 9.794 -15.981 1.00 78.62 155 MET A CA 1
ATOM 1232 C C . MET A 1 155 ? -0.539 9.752 -14.956 1.00 78.62 155 MET A C 1
ATOM 1234 O O . MET A 1 155 ? -1.075 10.812 -14.614 1.00 78.62 155 MET A O 1
ATOM 1238 N N . ASN A 1 156 ? -0.835 8.573 -14.394 1.00 76.00 156 ASN A N 1
ATOM 1239 C CA . ASN A 1 156 ? -1.937 8.385 -13.443 1.00 76.00 156 ASN A CA 1
ATOM 1240 C C . ASN A 1 156 ? -1.728 9.143 -12.122 1.00 76.00 156 ASN A C 1
ATOM 1242 O O . ASN A 1 156 ? -2.684 9.394 -11.389 1.00 76.00 156 ASN A O 1
ATOM 1246 N N . ALA A 1 157 ? -0.498 9.572 -11.820 1.00 72.19 157 ALA A N 1
ATOM 1247 C CA . ALA A 1 157 ? -0.206 10.374 -10.632 1.00 72.19 157 ALA A CA 1
ATOM 1248 C C . ALA A 1 157 ? -0.877 11.761 -10.668 1.00 72.19 157 ALA A C 1
ATOM 1250 O O . ALA A 1 157 ? -1.062 12.381 -9.622 1.00 72.19 157 ALA A O 1
ATOM 1251 N N . ASN A 1 158 ? -1.252 12.253 -11.855 1.00 65.06 158 ASN A N 1
ATOM 1252 C CA . ASN A 1 158 ? -1.915 13.550 -12.025 1.00 65.06 158 ASN A CA 1
ATOM 1253 C C . ASN A 1 158 ? -3.426 13.504 -11.766 1.00 65.06 158 ASN A C 1
ATOM 1255 O O . ASN A 1 158 ? -4.033 14.546 -11.526 1.00 65.06 158 ASN A O 1
ATOM 1259 N N . GLU A 1 159 ? -4.030 12.320 -11.827 1.00 68.19 159 GLU A N 1
ATOM 1260 C CA . GLU A 1 159 ? -5.483 12.136 -11.740 1.00 68.19 159 GLU A CA 1
ATOM 1261 C C . GLU A 1 159 ? -5.943 11.722 -10.339 1.00 68.19 159 GLU A C 1
ATOM 1263 O O . GLU A 1 159 ? -7.144 11.637 -10.073 1.00 68.19 159 GLU A O 1
ATOM 1268 N N . PHE A 1 160 ? -4.997 11.484 -9.426 1.00 64.94 160 PHE A N 1
ATOM 1269 C CA . PHE A 1 160 ? -5.314 11.025 -8.085 1.00 64.94 160 PHE A CA 1
ATOM 1270 C C . PHE A 1 160 ? -6.034 12.128 -7.282 1.00 64.94 160 PHE A C 1
ATOM 1272 O O . PHE A 1 160 ? -5.508 13.243 -7.166 1.00 64.94 160 PHE A O 1
ATOM 1279 N N . PRO A 1 161 ? -7.230 11.855 -6.722 1.00 60.84 161 PRO A N 1
ATOM 1280 C CA . PRO A 1 161 ? -7.965 12.837 -5.933 1.00 60.84 161 PRO A CA 1
ATOM 1281 C C . PRO A 1 161 ? -7.170 13.235 -4.689 1.00 60.84 161 PRO A C 1
ATOM 1283 O O . PRO A 1 161 ? -6.402 12.441 -4.151 1.00 60.84 161 PRO A O 1
ATOM 1286 N N . THR A 1 162 ? -7.357 14.467 -4.210 1.00 59.50 162 THR A N 1
ATOM 1287 C CA . THR A 1 162 ? -6.712 14.940 -2.980 1.00 59.50 162 THR A CA 1
ATOM 1288 C C . THR A 1 162 ? -6.915 13.919 -1.862 1.00 59.50 162 THR A C 1
ATOM 1290 O O . THR A 1 162 ? -8.049 13.558 -1.551 1.00 59.50 162 THR A O 1
ATOM 1293 N N . VAL A 1 163 ? -5.806 13.436 -1.296 1.00 61.88 163 VAL A N 1
ATOM 1294 C CA . VAL A 1 163 ? -5.796 12.434 -0.227 1.00 61.88 163 VAL A CA 1
ATOM 1295 C C . VAL A 1 163 ? -6.707 12.912 0.903 1.00 61.88 163 VAL A C 1
ATOM 1297 O O . VAL A 1 163 ? -6.474 13.970 1.492 1.00 61.88 163 VAL A O 1
ATOM 1300 N N . ALA A 1 164 ? -7.776 12.161 1.165 1.00 61.94 164 ALA A N 1
ATOM 1301 C CA . ALA A 1 164 ? -8.766 12.541 2.157 1.00 61.94 164 ALA A CA 1
ATOM 1302 C C . ALA A 1 164 ? -8.135 12.545 3.555 1.00 61.94 164 ALA A C 1
ATOM 1304 O O . ALA A 1 164 ? -7.531 11.563 3.987 1.00 61.94 164 ALA A O 1
ATOM 1305 N N . GLN A 1 165 ? -8.271 13.658 4.272 1.00 65.25 165 GLN A N 1
ATOM 1306 C CA . GLN A 1 165 ? -7.764 13.749 5.636 1.00 65.25 165 GLN A CA 1
ATOM 1307 C C . GLN A 1 165 ? -8.764 13.136 6.610 1.00 65.25 165 GLN A C 1
ATOM 1309 O O . GLN A 1 165 ? -9.971 13.354 6.511 1.00 65.25 165 GLN A O 1
ATOM 1314 N N . ILE A 1 166 ? -8.246 12.375 7.569 1.00 68.81 166 ILE A N 1
ATOM 1315 C CA . ILE A 1 166 ? -9.041 11.865 8.686 1.00 68.81 166 ILE A CA 1
ATOM 1316 C C . ILE A 1 166 ? -9.450 13.061 9.559 1.00 68.81 166 ILE A C 1
ATOM 1318 O O . ILE A 1 166 ? -8.579 13.885 9.862 1.00 68.81 166 ILE A O 1
ATOM 1322 N N . PRO A 1 167 ? -10.730 13.177 9.966 1.00 69.00 167 PRO A N 1
ATOM 1323 C CA . PRO A 1 167 ? -11.185 14.259 10.836 1.00 69.00 167 PRO A CA 1
ATOM 1324 C C . PRO A 1 167 ? -10.383 14.279 12.139 1.00 69.00 167 PRO A C 1
ATOM 1326 O O . PRO A 1 167 ? -10.329 13.283 12.864 1.00 69.00 167 PRO A O 1
ATOM 1329 N N . LYS A 1 168 ? -9.740 15.410 12.441 1.00 72.44 168 LYS A N 1
ATOM 1330 C CA . LYS A 1 168 ? -8.870 15.545 13.622 1.00 72.44 168 LYS A CA 1
ATOM 1331 C C . LYS A 1 168 ? -9.674 15.468 14.916 1.00 72.44 168 LYS A C 1
ATOM 1333 O O . LYS A 1 168 ? -9.206 14.913 15.902 1.00 72.44 168 LYS A O 1
ATOM 1338 N N . GLU A 1 169 ? -10.908 15.954 14.877 1.00 72.31 169 GLU A N 1
ATOM 1339 C CA . GLU A 1 169 ? -11.833 16.000 16.004 1.00 72.31 169 GLU A CA 1
ATOM 1340 C C . GLU A 1 169 ? -12.160 14.596 16.535 1.00 72.31 169 GLU A C 1
ATOM 1342 O O . GLU A 1 169 ? -12.277 14.388 17.743 1.00 72.31 169 GLU A O 1
ATOM 1347 N N . GLU A 1 170 ? -12.273 13.615 15.637 1.00 69.31 170 GLU A N 1
ATOM 1348 C CA . GLU A 1 170 ? -12.583 12.229 15.996 1.00 69.31 170 GLU A CA 1
ATOM 1349 C C . GLU A 1 170 ? -11.362 11.496 16.573 1.00 69.31 170 GLU A C 1
ATOM 1351 O O . GLU A 1 170 ? -11.499 10.640 17.449 1.00 69.31 170 GLU A O 1
ATOM 1356 N N . VAL A 1 171 ? -10.153 11.874 16.141 1.00 75.38 171 VAL A N 1
ATOM 1357 C CA . VAL A 1 171 ? -8.898 11.395 16.739 1.00 75.38 171 VAL A CA 1
ATOM 1358 C C . VAL A 1 171 ? -8.745 11.944 18.158 1.00 75.38 171 VAL A C 1
ATOM 1360 O O . VAL A 1 171 ? -8.472 11.175 19.076 1.00 75.38 171 VAL A O 1
ATOM 1363 N N . GLU A 1 172 ? -8.995 13.239 18.360 1.00 79.50 172 GLU A N 1
ATOM 1364 C CA . GLU A 1 172 ? -8.947 13.881 19.680 1.00 79.50 172 GLU A CA 1
ATOM 1365 C C . GLU A 1 172 ? -9.964 13.284 20.668 1.00 79.50 172 GLU A C 1
ATOM 1367 O O . GLU A 1 172 ? -9.661 13.119 21.851 1.00 79.50 172 GLU A O 1
ATOM 1372 N N . GLU A 1 173 ? -11.171 12.935 20.211 1.00 75.81 173 GLU A N 1
ATOM 1373 C CA . GLU A 1 173 ? -12.159 12.239 21.047 1.00 75.81 173 GLU A CA 1
ATOM 1374 C C . GLU A 1 173 ? -11.659 10.856 21.475 1.00 75.81 173 GLU A C 1
ATOM 1376 O O . GLU A 1 173 ? -11.749 10.493 22.650 1.00 75.81 173 GLU A O 1
ATOM 1381 N N . LEU A 1 174 ? -11.055 10.097 20.560 1.00 76.75 174 LEU A N 1
ATOM 1382 C CA . LEU A 1 174 ? -10.493 8.797 20.905 1.00 76.75 174 LEU A CA 1
ATOM 1383 C C . LEU A 1 174 ? -9.307 8.910 21.872 1.00 76.75 174 LEU A C 1
ATOM 1385 O O . LEU A 1 174 ? -9.171 8.081 22.773 1.00 76.75 174 LEU A O 1
ATOM 1389 N N . GLU A 1 175 ? -8.476 9.946 21.730 1.00 80.69 175 GLU A N 1
ATOM 1390 C CA . GLU A 1 175 ? -7.416 10.269 22.693 1.00 80.69 175 GLU A CA 1
ATOM 1391 C C . GLU A 1 175 ? -7.991 10.535 24.087 1.00 80.69 175 GLU A C 1
ATOM 1393 O O . GLU A 1 175 ? -7.485 9.989 25.072 1.00 80.69 175 GLU A O 1
ATOM 1398 N N . ARG A 1 176 ? -9.090 11.297 24.187 1.00 79.94 176 ARG A N 1
ATOM 1399 C CA . ARG A 1 176 ? -9.792 11.514 25.463 1.00 79.94 176 ARG A CA 1
ATOM 1400 C C . ARG A 1 176 ? -10.292 10.206 26.073 1.00 79.94 176 ARG A C 1
ATOM 1402 O O . ARG A 1 176 ? -10.070 9.987 27.262 1.00 79.94 176 ARG A O 1
ATOM 1409 N N . ILE A 1 177 ? -10.904 9.322 25.281 1.00 74.81 177 ILE A N 1
ATOM 1410 C CA . ILE A 1 177 ? -11.398 8.014 25.749 1.00 74.81 177 ILE A CA 1
ATOM 1411 C C . ILE A 1 177 ? -10.249 7.156 26.299 1.00 74.81 177 ILE A C 1
ATOM 1413 O O . ILE A 1 177 ? -10.374 6.557 27.371 1.00 74.81 177 ILE A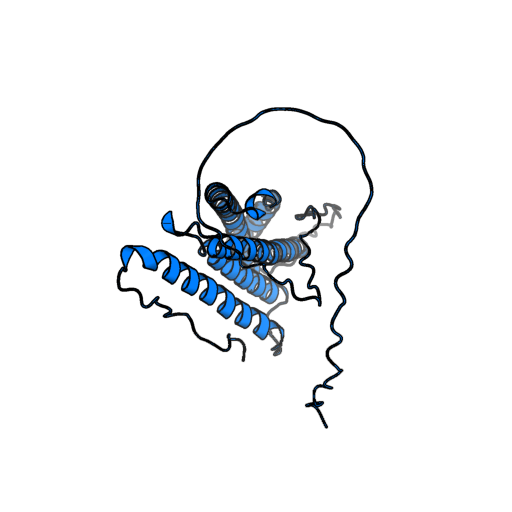 O 1
ATOM 1417 N N . VAL A 1 178 ? -9.115 7.107 25.593 1.00 77.62 178 VAL A N 1
ATOM 1418 C CA . VAL A 1 178 ? -7.931 6.345 26.022 1.00 77.62 178 VAL A CA 1
ATOM 1419 C C . VAL A 1 178 ? -7.337 6.921 27.313 1.00 77.62 178 VAL A C 1
ATOM 1421 O O . VAL A 1 178 ? -7.028 6.157 28.227 1.00 77.62 178 VAL A O 1
ATOM 1424 N N . ASN A 1 179 ? -7.232 8.247 27.421 1.00 75.62 179 ASN A N 1
ATOM 1425 C CA . ASN A 1 179 ? -6.646 8.921 28.584 1.00 75.62 179 ASN A CA 1
ATOM 1426 C C . ASN A 1 179 ? -7.552 8.847 29.828 1.00 75.62 179 ASN A C 1
ATOM 1428 O O . ASN A 1 179 ? -7.081 8.560 30.930 1.00 75.62 179 ASN A O 1
ATOM 1432 N N . TRP A 1 180 ? -8.869 9.005 29.665 1.00 64.75 180 TRP A N 1
ATOM 1433 C CA . TRP A 1 180 ? -9.841 8.802 30.748 1.00 64.75 180 TRP A CA 1
ATOM 1434 C C . TRP A 1 180 ? -9.831 7.354 31.259 1.00 64.75 180 TRP A C 1
ATOM 1436 O O . TRP A 1 180 ? -9.974 7.075 32.453 1.00 64.75 180 TRP A O 1
ATOM 1446 N N . ALA A 1 181 ? -9.605 6.396 30.358 1.00 57.28 181 ALA A N 1
ATOM 1447 C CA . ALA A 1 181 ? -9.502 4.992 30.717 1.00 57.28 181 ALA A CA 1
ATOM 1448 C C . ALA A 1 181 ? -8.261 4.659 31.566 1.00 57.28 181 ALA A C 1
ATOM 1450 O O . ALA A 1 181 ? -8.334 3.665 32.300 1.00 57.28 181 ALA A O 1
ATOM 1451 N N . SER A 1 182 ? -7.180 5.451 31.485 1.00 57.03 182 SER A N 1
ATOM 1452 C CA . SER A 1 182 ? -5.960 5.293 32.294 1.00 57.03 182 SER A CA 1
ATOM 1453 C C . SER A 1 182 ? -6.011 5.957 33.674 1.00 57.03 182 SER A C 1
ATOM 1455 O O . SER A 1 182 ? -5.321 5.481 34.570 1.00 57.03 182 SER A O 1
ATOM 1457 N N . ASP A 1 183 ? -6.850 6.980 33.875 1.00 51.81 183 ASP A N 1
ATOM 1458 C CA . ASP A 1 183 ? -6.911 7.759 35.130 1.00 51.81 183 ASP A CA 1
ATOM 1459 C C . ASP A 1 183 ? -7.898 7.216 36.186 1.00 51.81 183 ASP A C 1
ATOM 1461 O O . ASP A 1 183 ? -8.014 7.747 37.292 1.00 51.81 183 ASP A O 1
ATOM 1465 N N . THR A 1 184 ? -8.612 6.124 35.903 1.00 44.59 184 THR A N 1
ATOM 1466 C CA . THR A 1 184 ? -9.650 5.600 36.808 1.00 44.59 184 THR A CA 1
ATOM 1467 C C . THR A 1 184 ? -9.111 4.582 37.819 1.00 44.59 184 THR A C 1
ATOM 1469 O O . THR A 1 184 ? -9.331 3.379 37.708 1.00 44.59 184 THR A O 1
ATOM 1472 N N . THR A 1 185 ? -8.480 5.099 38.877 1.00 44.75 185 THR A N 1
ATOM 1473 C CA . THR A 1 185 ? -8.593 4.555 40.246 1.00 44.75 185 THR A CA 1
ATOM 1474 C C . THR A 1 185 ? -9.700 5.269 41.026 1.00 44.75 185 THR A C 1
ATOM 1476 O O . THR A 1 185 ? -9.477 5.633 42.164 1.00 44.75 185 THR A O 1
ATOM 1479 N N . TYR A 1 186 ? -10.888 5.489 40.457 1.00 38.47 186 TYR A N 1
ATOM 1480 C CA . TYR A 1 186 ? -12.090 5.836 41.229 1.00 38.47 186 TYR A CA 1
ATOM 1481 C C . TYR A 1 186 ? -13.332 5.302 40.507 1.00 38.47 186 TYR A C 1
ATOM 1483 O O . TYR A 1 186 ? -13.480 5.478 39.298 1.00 38.47 186 TYR A O 1
ATOM 1491 N N . GLU A 1 187 ? -14.157 4.569 41.255 1.00 48.00 187 GLU A N 1
ATOM 1492 C CA . GLU A 1 187 ? -15.431 3.997 40.821 1.00 48.00 187 GLU A CA 1
ATOM 1493 C C . GLU A 1 187 ? -16.492 5.078 40.551 1.00 48.00 187 GLU A C 1
ATOM 1495 O O . GLU A 1 187 ? -16.449 6.173 41.107 1.00 48.00 187 GLU A O 1
ATOM 1500 N N . ASP A 1 188 ? -17.484 4.662 39.762 1.00 43.09 188 ASP A N 1
ATOM 1501 C CA . ASP A 1 188 ? -18.835 5.209 39.618 1.00 43.09 188 ASP A CA 1
ATOM 1502 C C . ASP A 1 188 ? -19.051 6.512 38.831 1.00 43.09 188 ASP A C 1
ATOM 1504 O O . ASP A 1 188 ? -18.827 7.624 39.304 1.00 43.09 188 ASP A O 1
ATOM 1508 N N . SER A 1 189 ? -19.637 6.332 37.639 1.00 46.41 189 SER A N 1
ATOM 1509 C CA . SER A 1 189 ? -20.823 7.033 37.104 1.00 46.41 189 SER A CA 1
ATOM 1510 C C . SER A 1 189 ? -20.712 7.147 35.583 1.00 46.41 189 SER A C 1
ATOM 1512 O O . SER A 1 189 ? -20.336 8.189 35.048 1.00 46.41 189 SER A O 1
ATOM 1514 N N . ILE A 1 190 ? -21.060 6.077 34.859 1.00 42.94 190 ILE A N 1
ATOM 1515 C CA . ILE A 1 190 ? -21.440 6.234 33.450 1.00 42.94 190 ILE A CA 1
ATOM 1516 C C . ILE A 1 190 ? -22.838 6.848 33.466 1.00 42.94 190 ILE A C 1
ATOM 1518 O O . ILE A 1 190 ? -23.843 6.154 33.612 1.00 42.94 190 ILE A O 1
ATOM 1522 N N . GLY A 1 191 ? -22.863 8.179 33.411 1.00 36.12 191 GLY A N 1
ATOM 1523 C CA . GLY A 1 191 ? -24.050 8.947 33.087 1.00 36.12 191 GLY A CA 1
ATOM 1524 C C . GLY A 1 191 ? -24.469 8.641 31.655 1.00 36.12 191 GLY A C 1
ATOM 1525 O O . GLY A 1 191 ? -23.658 8.704 30.733 1.00 36.12 191 GLY A O 1
ATOM 1526 N N . ASP A 1 192 ? -25.736 8.274 31.524 1.00 39.66 192 ASP A N 1
ATOM 1527 C CA . ASP A 1 192 ? -26.514 8.191 30.296 1.00 39.66 192 ASP A CA 1
ATOM 1528 C C . ASP A 1 192 ? -26.271 9.432 29.417 1.00 39.66 192 ASP A C 1
ATOM 1530 O O . ASP A 1 192 ? -26.717 10.533 29.742 1.00 39.66 192 ASP A O 1
ATOM 1534 N N . TYR A 1 193 ? -25.507 9.268 28.334 1.00 36.59 193 TYR A N 1
ATOM 1535 C CA . TYR A 1 193 ? -25.404 10.272 27.281 1.00 36.59 193 TYR A CA 1
ATOM 1536 C C . TYR A 1 193 ? -26.405 9.907 26.192 1.00 36.59 193 TYR A C 1
ATOM 1538 O O . TYR A 1 193 ? -26.214 8.967 25.420 1.00 36.59 193 TYR A O 1
ATOM 1546 N N . SER A 1 194 ? -27.489 10.674 26.154 1.00 32.78 194 SER A N 1
ATOM 1547 C CA . SER A 1 194 ? -28.482 10.654 25.091 1.00 32.78 194 SER A CA 1
ATOM 1548 C C . SER A 1 194 ? -27.827 10.930 23.737 1.00 32.78 194 SER A C 1
ATOM 1550 O O . SER A 1 194 ? -27.129 11.928 23.559 1.00 32.78 194 SER A O 1
ATOM 1552 N N . ILE A 1 195 ? -28.089 10.027 22.793 1.00 35.66 195 ILE A N 1
ATOM 1553 C CA . ILE A 1 195 ? -27.697 10.112 21.388 1.00 35.66 195 ILE A CA 1
ATOM 1554 C C . ILE A 1 195 ? -28.394 11.329 20.770 1.00 35.66 195 ILE A C 1
ATOM 1556 O O . ILE A 1 195 ? -29.606 11.309 20.560 1.00 35.66 195 ILE A O 1
ATOM 1560 N N . GLU A 1 196 ? -27.636 12.375 20.453 1.00 33.22 196 GLU A N 1
ATOM 1561 C CA . GLU A 1 196 ? -28.016 13.263 19.358 1.00 33.22 196 GLU A CA 1
ATOM 1562 C C . GLU A 1 196 ? -27.499 12.620 18.069 1.00 33.22 196 GLU A C 1
ATOM 1564 O O . GLU A 1 196 ? -26.292 12.569 17.822 1.00 33.22 196 GLU A O 1
ATOM 1569 N N . GLU A 1 197 ? -28.424 12.073 17.275 1.00 36.62 197 GLU A N 1
ATOM 1570 C CA . GLU A 1 197 ? -28.197 11.695 15.879 1.00 36.62 197 GLU A CA 1
ATOM 1571 C C . GLU A 1 197 ? -27.730 12.947 15.129 1.00 36.62 197 GLU A C 1
ATOM 1573 O O . GLU A 1 197 ? -28.519 13.777 14.680 1.00 36.62 197 GLU A O 1
ATOM 1578 N N . ASN A 1 198 ? -26.416 13.130 15.046 1.00 32.25 198 ASN A N 1
ATOM 1579 C CA . ASN A 1 198 ? -25.834 14.081 14.124 1.00 32.25 198 ASN A CA 1
ATOM 1580 C C . ASN A 1 198 ? -25.607 13.319 12.821 1.00 32.25 198 ASN A C 1
ATOM 1582 O O . ASN A 1 198 ? -24.670 12.526 12.729 1.00 32.25 198 ASN A O 1
ATOM 1586 N N . ASP A 1 199 ? -26.466 13.565 11.831 1.00 32.97 199 ASP A N 1
ATOM 1587 C CA . ASP A 1 199 ? -26.360 13.109 10.437 1.00 32.97 199 ASP A CA 1
ATOM 1588 C C . ASP A 1 199 ? -25.129 13.719 9.727 1.00 32.97 199 ASP A C 1
ATOM 1590 O O . ASP A 1 199 ? -25.192 14.270 8.628 1.00 32.97 199 ASP A O 1
ATOM 1594 N N . LYS A 1 200 ? -23.953 13.645 10.353 1.00 38.41 200 LYS A N 1
ATOM 1595 C CA . LYS A 1 200 ? -22.677 13.922 9.708 1.00 38.41 200 LYS A CA 1
ATOM 1596 C C . LYS A 1 200 ? -22.196 12.625 9.091 1.00 38.41 200 LYS A C 1
ATOM 1598 O O . LYS A 1 200 ? -21.372 11.907 9.649 1.00 38.41 200 LYS A O 1
ATOM 1603 N N . THR A 1 201 ? -22.692 12.334 7.894 1.00 34.34 201 THR A N 1
ATOM 1604 C CA . THR A 1 201 ? -21.981 11.452 6.970 1.00 34.34 201 THR A CA 1
ATOM 1605 C C . THR A 1 201 ? -20.603 12.057 6.709 1.00 34.34 201 THR A C 1
ATOM 1607 O O . THR A 1 201 ? -20.454 12.931 5.856 1.00 34.34 201 THR A O 1
ATOM 1610 N N . ALA A 1 202 ? -19.594 11.608 7.459 1.00 38.06 202 ALA A N 1
ATOM 1611 C CA . ALA A 1 202 ? -18.186 11.817 7.153 1.00 38.06 202 ALA A CA 1
ATOM 1612 C C . ALA A 1 202 ? -17.863 11.016 5.883 1.00 38.06 202 ALA A C 1
ATOM 1614 O O . ALA A 1 202 ? -17.349 9.898 5.921 1.00 38.06 202 ALA A O 1
ATOM 1615 N N . ALA A 1 203 ? -18.270 11.552 4.735 1.00 34.97 203 ALA A N 1
ATOM 1616 C CA . ALA A 1 203 ? -17.920 11.002 3.441 1.00 34.97 203 ALA A CA 1
ATOM 1617 C C . ALA A 1 203 ? -16.431 11.287 3.207 1.00 34.97 203 ALA A C 1
ATOM 1619 O O . ALA A 1 203 ? -16.053 12.353 2.739 1.00 34.97 203 ALA A O 1
ATOM 1620 N N . ILE A 1 204 ? -15.580 10.319 3.557 1.00 51.38 204 ILE A N 1
ATOM 1621 C CA . ILE A 1 204 ? -14.127 10.358 3.306 1.00 51.38 204 ILE A CA 1
ATOM 1622 C C . ILE A 1 204 ? -13.832 10.223 1.793 1.00 51.38 204 ILE A C 1
ATOM 1624 O O . ILE A 1 204 ? -12.697 10.374 1.359 1.00 51.38 204 ILE A O 1
ATOM 1628 N N . VAL A 1 205 ? -14.844 9.956 0.956 1.00 43.31 205 VAL A N 1
ATOM 1629 C CA . VAL A 1 205 ? -14.663 9.667 -0.470 1.00 43.31 205 VAL A CA 1
ATOM 1630 C C . VAL A 1 205 ? -15.584 10.527 -1.333 1.00 43.31 205 VAL A C 1
ATOM 1632 O O . VAL A 1 205 ? -16.785 10.278 -1.413 1.00 43.31 205 VAL A O 1
ATOM 1635 N N . GLU A 1 206 ? -15.002 11.492 -2.046 1.00 38.69 206 GLU A N 1
ATOM 1636 C CA . GLU A 1 206 ? -15.590 12.019 -3.277 1.00 38.69 206 GLU A CA 1
ATOM 1637 C C . GLU A 1 206 ? -15.101 11.124 -4.427 1.00 38.69 206 GLU A C 1
ATOM 1639 O O . GLU A 1 206 ? -13.961 11.212 -4.885 1.00 38.69 206 GLU A O 1
ATOM 1644 N N . HIS A 1 207 ? -15.942 10.176 -4.848 1.00 37.06 207 HIS A N 1
ATOM 1645 C CA . HIS A 1 207 ? -15.661 9.352 -6.020 1.00 37.06 207 HIS A CA 1
ATOM 1646 C C . HIS A 1 207 ? -15.773 10.224 -7.277 1.00 37.06 207 HIS A C 1
ATOM 1648 O O . HIS A 1 207 ? -16.857 10.372 -7.840 1.00 37.06 207 HIS A O 1
ATOM 1654 N N . LYS A 1 208 ? -14.650 10.760 -7.763 1.00 42.34 208 LYS A N 1
ATOM 1655 C CA . LYS A 1 208 ? -14.504 10.951 -9.210 1.00 42.34 208 LYS A CA 1
ATOM 1656 C C . LYS A 1 208 ? -14.353 9.567 -9.837 1.00 42.34 208 LYS A C 1
ATOM 1658 O O . LYS A 1 208 ? -13.651 8.725 -9.283 1.00 42.34 208 LYS A O 1
ATOM 1663 N N . GLU A 1 209 ? -15.096 9.325 -10.915 1.00 41.34 209 GLU A N 1
ATOM 1664 C CA . GLU A 1 209 ? -15.228 8.027 -11.584 1.00 41.34 209 GLU A CA 1
ATOM 1665 C C . GLU A 1 209 ? -13.888 7.281 -11.660 1.00 41.34 209 GLU A C 1
ATOM 1667 O O . GLU A 1 209 ? -12.920 7.766 -12.238 1.00 41.34 209 GLU A O 1
ATOM 1672 N N . ALA A 1 210 ? -13.835 6.107 -11.025 1.00 46.12 210 ALA A N 1
ATOM 1673 C CA . ALA A 1 210 ? -12.651 5.263 -11.001 1.00 46.12 210 ALA A CA 1
ATOM 1674 C C . ALA A 1 210 ? -12.276 4.826 -12.426 1.00 46.12 210 ALA A C 1
ATOM 1676 O O . ALA A 1 210 ? -13.141 4.394 -13.195 1.00 46.12 210 ALA A O 1
ATOM 1677 N N . LEU A 1 211 ? -10.982 4.895 -12.752 1.00 47.81 211 LEU A N 1
ATOM 1678 C CA . LEU A 1 211 ? -10.431 4.388 -14.006 1.00 47.81 211 LEU A CA 1
ATOM 1679 C C . LEU A 1 211 ? -10.802 2.910 -14.164 1.00 47.81 211 LEU A C 1
ATOM 1681 O O . LEU A 1 211 ? -10.386 2.046 -13.391 1.00 47.81 211 LEU A O 1
ATOM 1685 N N . LYS A 1 212 ? -11.632 2.627 -15.167 1.00 36.62 212 LYS A N 1
ATOM 1686 C CA . LYS A 1 212 ? -12.103 1.282 -15.480 1.00 36.62 212 LYS A CA 1
ATOM 1687 C C . LYS A 1 212 ? -11.204 0.699 -16.561 1.00 36.62 212 LYS A C 1
ATOM 1689 O O . LYS A 1 212 ? -11.257 1.132 -17.709 1.00 36.62 212 LYS A O 1
ATOM 1694 N N . THR A 1 213 ? -10.406 -0.306 -16.217 1.00 45.66 213 THR A N 1
ATOM 1695 C CA . THR A 1 213 ? -9.714 -1.110 -17.224 1.00 45.66 213 THR A CA 1
ATOM 1696 C C . THR A 1 213 ? -10.754 -1.924 -17.996 1.00 45.66 213 THR A C 1
ATOM 1698 O O . THR A 1 213 ? -11.512 -2.719 -17.436 1.00 45.66 213 THR A O 1
ATOM 1701 N N . VAL A 1 214 ? -10.853 -1.676 -19.301 1.00 44.62 214 VAL A N 1
ATOM 1702 C CA . VAL A 1 214 ? -11.696 -2.468 -20.200 1.00 44.62 214 VAL A CA 1
ATOM 1703 C C . VAL A 1 214 ? -10.864 -3.653 -20.662 1.00 44.62 214 VAL A C 1
ATOM 1705 O O . VAL A 1 214 ? -10.003 -3.518 -21.528 1.00 44.62 214 VAL A O 1
ATOM 1708 N N . ILE A 1 215 ? -11.117 -4.823 -20.077 1.00 41.19 215 ILE A N 1
ATOM 1709 C CA . ILE A 1 215 ? -10.628 -6.085 -20.633 1.00 41.19 215 ILE A CA 1
ATOM 1710 C C . ILE A 1 215 ? -11.408 -6.308 -21.929 1.00 41.19 215 ILE A C 1
ATOM 1712 O O . ILE A 1 215 ? -12.616 -6.541 -21.909 1.00 41.19 215 ILE A O 1
ATOM 1716 N N . THR A 1 216 ? -10.728 -6.143 -23.058 1.00 48.34 216 THR A N 1
ATOM 1717 C CA . THR A 1 216 ? -11.266 -6.444 -24.383 1.00 48.34 216 THR A CA 1
ATOM 1718 C C . THR A 1 216 ? -10.890 -7.873 -24.752 1.00 48.34 216 THR A C 1
ATOM 1720 O O . THR A 1 216 ? -9.723 -8.244 -24.682 1.00 48.34 216 THR A O 1
ATOM 1723 N N . ASP A 1 217 ? -11.858 -8.661 -25.221 1.00 61.84 217 ASP A N 1
ATOM 1724 C CA . ASP A 1 217 ? -11.611 -10.009 -25.759 1.00 61.84 217 ASP A CA 1
ATOM 1725 C C . ASP A 1 217 ? -10.885 -9.980 -27.122 1.00 61.84 217 ASP A C 1
ATOM 1727 O O . ASP A 1 217 ? -10.629 -11.013 -27.741 1.00 61.84 217 ASP A O 1
ATOM 1731 N N . LYS A 1 218 ? -10.560 -8.781 -27.622 1.00 51.88 218 LYS A N 1
ATOM 1732 C CA . LYS A 1 218 ? -9.763 -8.567 -28.830 1.00 51.88 218 LYS A CA 1
ATOM 1733 C C . LYS A 1 218 ? -8.324 -8.251 -28.444 1.00 51.88 218 LYS A C 1
ATOM 1735 O O . LYS A 1 218 ? -8.065 -7.198 -27.863 1.00 51.88 218 LYS A O 1
ATOM 1740 N N . TRP A 1 219 ? -7.408 -9.138 -28.823 1.00 58.44 219 TRP A N 1
ATOM 1741 C CA . TRP A 1 219 ? -5.969 -8.908 -28.746 1.00 58.44 219 TRP A CA 1
ATOM 1742 C C . TRP A 1 219 ? -5.596 -7.625 -29.496 1.00 58.44 219 TRP A C 1
ATOM 1744 O O . TRP A 1 219 ? -5.905 -7.480 -30.680 1.00 58.44 219 TRP A O 1
ATOM 1754 N N . VAL A 1 220 ? -4.933 -6.698 -28.807 1.00 56.00 220 VAL A N 1
ATOM 1755 C CA . VAL A 1 220 ? -4.292 -5.548 -29.447 1.00 56.00 220 VAL A CA 1
ATOM 1756 C C . VAL A 1 220 ? -2.992 -6.050 -30.065 1.00 56.00 220 VAL A C 1
ATOM 1758 O O . VAL A 1 220 ? -2.119 -6.555 -29.361 1.00 56.00 220 VAL A O 1
ATOM 1761 N N . VAL A 1 221 ? -2.879 -5.953 -31.388 1.00 48.75 221 VAL A N 1
ATOM 1762 C CA . VAL A 1 221 ? -1.617 -6.182 -32.094 1.00 48.75 221 VAL A CA 1
ATOM 1763 C C . VAL A 1 221 ? -0.832 -4.881 -32.008 1.00 48.75 221 VAL A C 1
ATOM 1765 O O . VAL A 1 221 ? -1.269 -3.860 -32.535 1.00 48.75 221 VAL A 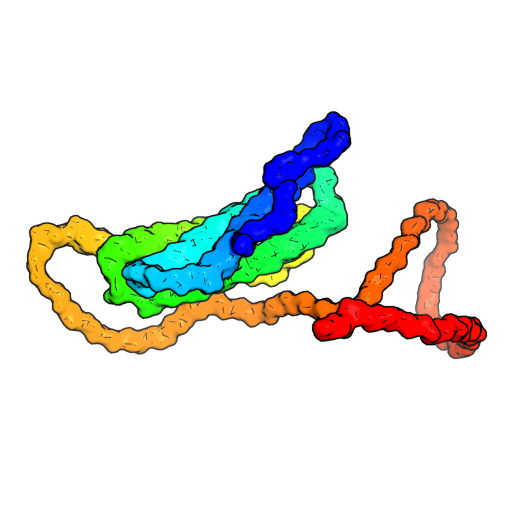O 1
ATOM 1768 N N . PHE A 1 222 ? 0.295 -4.898 -31.303 1.00 37.31 222 PHE A N 1
ATOM 1769 C CA . PHE A 1 222 ? 1.230 -3.782 -31.331 1.00 37.31 222 PHE A CA 1
ATOM 1770 C C . PHE A 1 222 ? 2.000 -3.855 -32.649 1.00 37.31 222 PHE A C 1
ATOM 1772 O O . PHE A 1 222 ? 2.688 -4.842 -32.909 1.00 37.31 222 PHE A O 1
ATOM 1779 N N . ASP A 1 223 ? 1.871 -2.829 -33.490 1.00 45.97 223 ASP A N 1
ATOM 1780 C CA . ASP A 1 223 ? 2.715 -2.691 -34.673 1.00 45.97 223 ASP A CA 1
ATOM 1781 C C . ASP A 1 223 ? 4.150 -2.387 -34.218 1.00 45.97 223 ASP A C 1
ATOM 1783 O O . ASP A 1 223 ? 4.535 -1.235 -34.002 1.00 45.97 223 ASP A O 1
ATOM 1787 N N . GLU A 1 224 ? 4.965 -3.430 -34.062 1.00 46.84 224 GLU A N 1
ATOM 1788 C CA . GLU A 1 224 ? 6.413 -3.293 -33.933 1.00 46.84 224 GLU A CA 1
ATOM 1789 C C . GLU A 1 224 ? 6.997 -2.829 -35.273 1.00 46.84 224 GLU A C 1
ATOM 1791 O O . GLU A 1 224 ? 7.445 -3.624 -36.092 1.00 46.84 224 GLU A O 1
ATOM 1796 N N . ASN A 1 225 ? 7.001 -1.519 -35.515 1.00 43.59 225 ASN A N 1
ATOM 1797 C CA . ASN A 1 225 ? 7.764 -0.926 -36.608 1.00 43.59 225 ASN A CA 1
ATOM 1798 C C . ASN A 1 225 ? 8.595 0.255 -36.101 1.00 43.59 225 ASN A C 1
ATOM 1800 O O . ASN A 1 225 ? 8.274 1.425 -36.304 1.00 43.59 225 ASN A O 1
ATOM 1804 N N . LEU A 1 226 ? 9.732 -0.079 -35.487 1.00 41.44 226 LEU A N 1
ATOM 1805 C CA . LEU A 1 226 ? 10.889 0.809 -35.418 1.00 41.44 226 LEU A CA 1
ATOM 1806 C C . LEU A 1 226 ? 11.441 0.995 -36.840 1.00 41.44 226 LEU A C 1
ATOM 1808 O O . LEU A 1 226 ? 12.037 0.079 -37.405 1.00 41.44 226 LEU A O 1
ATOM 1812 N N . LYS A 1 227 ? 11.291 2.192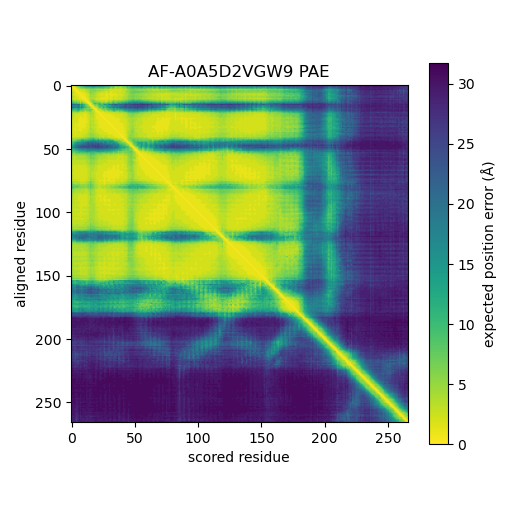 -37.415 1.00 38.12 227 LYS A N 1
ATOM 1813 C CA . LYS A 1 227 ? 12.122 2.632 -38.544 1.00 38.12 227 LYS A CA 1
ATOM 1814 C C . LYS A 1 227 ? 13.004 3.793 -38.103 1.00 38.12 227 LYS A C 1
ATOM 1816 O O . LYS A 1 227 ? 12.535 4.896 -37.849 1.00 38.12 227 LYS A O 1
ATOM 1821 N N . ILE A 1 228 ? 14.291 3.479 -37.995 1.00 33.38 228 ILE A N 1
ATOM 1822 C CA . ILE A 1 228 ? 15.413 4.393 -37.789 1.00 33.38 228 ILE A CA 1
ATOM 1823 C C . ILE A 1 228 ? 15.886 4.912 -39.163 1.00 33.38 228 ILE A C 1
ATOM 1825 O O . ILE A 1 228 ? 16.029 4.111 -40.085 1.00 33.38 228 ILE A O 1
ATOM 1829 N N . ASN A 1 229 ? 16.195 6.219 -39.217 1.00 33.16 229 ASN A N 1
ATOM 1830 C CA . ASN A 1 229 ? 16.882 7.007 -40.267 1.00 33.16 229 ASN A CA 1
ATOM 1831 C C . ASN A 1 229 ? 16.117 7.181 -41.606 1.00 33.16 229 ASN A C 1
ATOM 1833 O O . ASN A 1 229 ? 15.417 6.288 -42.053 1.00 33.16 229 ASN A O 1
ATOM 1837 N N . GLU A 1 230 ? 16.153 8.310 -42.323 1.00 31.61 230 GLU A N 1
ATOM 1838 C CA . GLU A 1 230 ? 17.222 9.298 -42.503 1.00 31.61 230 GLU A CA 1
ATOM 1839 C C . GLU A 1 230 ? 16.674 10.636 -43.072 1.00 31.61 230 GLU A C 1
ATOM 1841 O O . GLU A 1 230 ? 15.492 10.794 -43.362 1.00 31.61 230 GLU A O 1
ATOM 1846 N N . GLU A 1 231 ? 17.575 11.605 -43.185 1.00 30.67 231 GLU A N 1
ATOM 1847 C CA . GLU A 1 231 ? 17.438 13.056 -43.337 1.00 30.67 231 GLU A CA 1
ATOM 1848 C C . GLU A 1 231 ? 16.664 13.675 -44.536 1.00 30.67 231 GLU A C 1
ATOM 1850 O O . GLU A 1 231 ? 16.696 13.201 -45.667 1.00 30.67 231 GLU A O 1
ATOM 1855 N N . LYS A 1 232 ? 16.234 14.926 -44.267 1.00 30.70 232 LYS A N 1
ATOM 1856 C CA . LYS A 1 232 ? 16.305 16.156 -45.098 1.00 30.70 232 LYS A CA 1
ATOM 1857 C C . LYS A 1 232 ? 15.176 16.519 -46.084 1.00 30.70 232 LYS A C 1
ATOM 1859 O O . LYS A 1 232 ? 14.975 15.915 -47.127 1.00 30.70 232 LYS A O 1
ATOM 1864 N N . ASN A 1 233 ? 14.695 17.741 -45.812 1.00 28.06 233 ASN A N 1
ATOM 1865 C CA . ASN A 1 233 ? 14.411 18.861 -46.722 1.00 28.06 233 ASN A CA 1
ATOM 1866 C C . ASN A 1 233 ? 12.955 19.177 -47.125 1.00 28.06 233 ASN A C 1
ATOM 1868 O O . ASN A 1 233 ? 12.386 18.588 -48.031 1.00 28.06 233 ASN A O 1
ATOM 1872 N N . ASN A 1 234 ? 12.508 20.321 -46.579 1.00 29.88 234 ASN A N 1
ATOM 1873 C CA . ASN A 1 234 ? 11.861 21.447 -47.270 1.00 29.88 234 ASN A CA 1
ATOM 1874 C C . ASN A 1 234 ? 10.479 21.232 -47.927 1.00 29.88 234 ASN A C 1
ATOM 1876 O O . ASN A 1 234 ? 10.402 20.847 -49.089 1.00 29.88 234 ASN A O 1
ATOM 1880 N N . LYS A 1 235 ? 9.411 21.741 -47.288 1.00 31.89 235 LYS A N 1
ATOM 1881 C CA . LYS A 1 235 ? 8.731 23.012 -47.652 1.00 31.89 235 LYS A CA 1
ATOM 1882 C C . LYS A 1 235 ? 7.347 23.156 -46.994 1.00 31.89 235 LYS A C 1
ATOM 1884 O O . LYS A 1 235 ? 6.545 22.239 -46.941 1.00 31.89 235 LYS A O 1
ATOM 1889 N N . ASN A 1 236 ? 7.125 24.388 -46.560 1.00 28.80 236 ASN A N 1
ATOM 1890 C CA . ASN A 1 236 ? 5.902 25.108 -46.216 1.00 28.80 236 ASN A CA 1
ATOM 1891 C C . ASN A 1 236 ? 4.596 24.796 -47.000 1.00 28.80 236 ASN A C 1
ATOM 1893 O O . ASN A 1 236 ? 4.632 24.641 -48.216 1.00 28.80 236 ASN A O 1
ATOM 1897 N N . PHE A 1 237 ? 3.475 25.023 -46.287 1.00 25.45 237 PHE A N 1
ATOM 1898 C CA . PHE A 1 237 ? 2.226 25.719 -46.691 1.00 25.45 237 PHE A CA 1
ATOM 1899 C C . PHE A 1 237 ? 0.933 24.937 -47.066 1.00 25.45 237 PHE A C 1
ATOM 1901 O O . PHE A 1 237 ? 0.869 24.220 -48.053 1.00 25.45 237 PHE A O 1
ATOM 1908 N N . SER A 1 238 ? -0.099 25.234 -46.252 1.00 26.30 238 SER A N 1
ATOM 1909 C CA . SER A 1 238 ? -1.558 25.423 -46.456 1.00 26.30 238 SER A CA 1
ATOM 1910 C C . SER A 1 238 ? -2.471 24.406 -47.170 1.00 26.30 238 SER A C 1
ATOM 1912 O O . SER A 1 238 ? -2.356 24.187 -48.366 1.00 26.30 238 SER A O 1
ATOM 1914 N N . PHE A 1 239 ? -3.486 23.978 -46.403 1.00 26.48 239 PHE A N 1
ATOM 1915 C CA . PHE A 1 239 ? -4.953 24.103 -46.583 1.00 26.48 239 PHE A CA 1
ATOM 1916 C C . PHE A 1 239 ? -5.641 23.812 -47.941 1.00 26.48 239 PHE A C 1
ATOM 1918 O O . PHE A 1 239 ? -5.266 24.360 -48.970 1.00 26.48 239 PHE A O 1
ATOM 1925 N N . ALA A 1 240 ? -6.790 23.126 -47.803 1.00 28.58 240 ALA A N 1
ATOM 1926 C CA . ALA A 1 240 ? -7.945 22.945 -48.703 1.00 28.58 240 ALA A CA 1
ATOM 1927 C C . ALA A 1 240 ? -8.040 21.638 -49.529 1.00 28.58 240 ALA A C 1
ATOM 1929 O O . ALA A 1 240 ? -7.348 21.447 -50.518 1.00 28.58 240 ALA A O 1
ATOM 1930 N N . GLU A 1 241 ? -8.980 20.798 -49.073 1.00 29.31 241 GLU A N 1
ATOM 1931 C CA . GLU A 1 241 ? -10.198 20.368 -49.789 1.00 29.31 241 GLU A CA 1
ATOM 1932 C C . GLU A 1 241 ? -10.120 19.404 -50.995 1.00 29.31 241 GLU A C 1
ATOM 1934 O O . GLU A 1 241 ? -9.445 19.634 -51.988 1.00 29.31 241 GLU A O 1
ATOM 1939 N N . GLU A 1 242 ? -10.924 18.340 -50.851 1.00 33.44 242 GLU A N 1
ATOM 1940 C CA . GLU A 1 242 ? -11.522 17.441 -51.849 1.00 33.44 242 GLU A CA 1
ATOM 1941 C C . GLU A 1 242 ? -10.648 16.791 -52.936 1.00 33.44 242 GLU A C 1
ATOM 1943 O O . GLU A 1 242 ? -10.180 17.412 -53.882 1.00 33.44 242 GLU A O 1
ATOM 1948 N N . THR A 1 243 ? -10.609 15.454 -52.919 1.00 33.22 243 THR A N 1
ATOM 1949 C CA . THR A 1 243 ? -11.140 14.638 -54.029 1.00 33.22 243 THR A CA 1
ATOM 1950 C C . THR A 1 243 ? -11.257 13.173 -53.611 1.00 33.22 243 THR A C 1
ATOM 1952 O O . THR A 1 243 ? -10.335 12.565 -53.074 1.00 33.22 243 THR A O 1
ATOM 1955 N N . ALA A 1 244 ? -12.443 12.617 -53.838 1.00 34.94 244 ALA A N 1
ATOM 1956 C CA . ALA A 1 244 ? -12.743 11.200 -53.722 1.00 34.94 244 ALA A CA 1
ATOM 1957 C C . ALA A 1 244 ? -12.128 10.389 -54.883 1.00 34.94 244 ALA A C 1
ATOM 1959 O O . ALA A 1 244 ? -11.918 10.926 -55.970 1.00 34.94 244 ALA A O 1
ATOM 1960 N N . ALA A 1 245 ? -11.997 9.073 -54.645 1.00 31.72 245 ALA A N 1
ATOM 1961 C CA . ALA A 1 245 ? -11.525 7.988 -55.527 1.00 31.72 245 ALA A CA 1
ATOM 1962 C C . ALA A 1 245 ? -9.991 7.786 -55.504 1.00 31.72 245 ALA A C 1
ATOM 1964 O O . ALA A 1 245 ? -9.236 8.727 -55.677 1.00 31.72 245 ALA A O 1
ATOM 1965 N N . LEU A 1 246 ? -9.424 6.600 -55.264 1.00 30.20 246 LEU A N 1
ATOM 1966 C CA . LEU A 1 246 ? -9.848 5.231 -55.559 1.00 30.20 246 LEU A CA 1
ATOM 1967 C C . LEU A 1 246 ? -9.383 4.285 -54.437 1.00 30.20 246 LEU A C 1
ATOM 1969 O O . LEU A 1 246 ? -8.206 4.260 -54.087 1.00 30.20 246 LEU A O 1
ATOM 1973 N N . ILE A 1 247 ? -10.304 3.480 -53.904 1.00 29.83 247 ILE A N 1
ATOM 1974 C CA . ILE A 1 247 ? -9.976 2.312 -53.082 1.00 29.83 247 ILE A CA 1
ATOM 1975 C C . ILE A 1 247 ? -9.561 1.197 -54.043 1.00 29.83 247 ILE A C 1
ATOM 1977 O O . ILE A 1 247 ? -10.401 0.676 -54.778 1.00 29.83 247 ILE A O 1
ATOM 1981 N N . GLU A 1 248 ? -8.285 0.823 -54.030 1.00 27.89 248 GLU A N 1
ATOM 1982 C CA . GLU A 1 248 ? -7.831 -0.431 -54.626 1.00 27.89 248 GLU A CA 1
ATOM 1983 C C . GLU A 1 248 ? -8.077 -1.554 -53.606 1.00 27.89 248 GLU A C 1
ATOM 1985 O O . GLU A 1 248 ? -7.382 -1.697 -52.601 1.00 27.89 248 GLU A O 1
ATOM 1990 N N . TYR A 1 249 ? -9.153 -2.308 -53.832 1.00 31.98 249 TYR A N 1
ATOM 1991 C CA . TYR A 1 249 ? -9.464 -3.543 -53.119 1.00 31.98 249 TYR A CA 1
ATOM 1992 C C . TYR A 1 249 ? -8.369 -4.580 -53.416 1.00 31.98 249 TYR A C 1
ATOM 1994 O O . TYR A 1 249 ? -8.282 -5.082 -54.537 1.00 31.98 249 TYR A O 1
ATOM 2002 N N . VAL A 1 250 ? -7.572 -4.950 -52.413 1.00 33.56 250 VAL A N 1
ATOM 2003 C CA . VAL A 1 250 ? -6.752 -6.172 -52.457 1.00 33.56 250 VAL A CA 1
ATOM 2004 C C . VAL A 1 250 ? -7.554 -7.295 -51.783 1.00 33.56 250 VAL A C 1
ATOM 2006 O O . VAL A 1 250 ? -8.060 -7.091 -50.678 1.00 33.56 250 VAL A O 1
ATOM 2009 N N . PRO A 1 251 ? -7.740 -8.462 -52.429 1.00 32.78 251 PRO A N 1
ATOM 2010 C CA . PRO A 1 251 ? -8.630 -9.497 -51.925 1.00 32.78 251 PRO A CA 1
ATOM 2011 C C . PRO A 1 251 ? -8.065 -10.158 -50.666 1.00 32.78 251 PRO A C 1
ATOM 2013 O O . PRO A 1 251 ? -6.897 -10.543 -50.605 1.00 32.78 251 PRO A O 1
ATOM 2016 N N . VAL A 1 252 ? -8.942 -10.337 -49.680 1.00 34.03 252 VAL A N 1
ATOM 2017 C CA . VAL A 1 252 ? -8.720 -11.189 -48.512 1.00 34.03 252 VAL A CA 1
ATOM 2018 C C . VAL A 1 252 ? -8.593 -12.631 -49.002 1.00 34.03 252 VAL A C 1
ATOM 2020 O O . VAL A 1 252 ? -9.553 -13.205 -49.518 1.00 34.03 252 VAL A O 1
ATOM 2023 N N . TYR A 1 253 ? -7.416 -13.233 -48.841 1.00 38.41 253 TYR A N 1
ATOM 2024 C CA . TYR A 1 253 ? -7.286 -14.681 -48.951 1.00 38.41 253 TYR A CA 1
ATOM 2025 C C . TYR A 1 253 ? -7.970 -15.317 -47.737 1.00 38.41 253 TYR A C 1
ATOM 2027 O O . TYR A 1 253 ? -7.467 -15.246 -46.617 1.00 38.41 253 TYR A O 1
ATOM 2035 N N . ASN A 1 254 ? -9.132 -15.928 -47.977 1.00 36.19 254 ASN A N 1
ATOM 2036 C CA . ASN A 1 254 ? -9.768 -16.871 -47.063 1.00 36.19 254 ASN A CA 1
ATOM 2037 C C . ASN A 1 254 ? -8.799 -18.028 -46.790 1.00 36.19 254 ASN A C 1
ATOM 2039 O O . ASN A 1 254 ? -8.638 -18.908 -47.636 1.00 36.19 254 ASN A O 1
ATOM 2043 N N . TYR A 1 255 ? -8.188 -18.052 -45.606 1.00 41.19 255 TYR A N 1
ATOM 2044 C CA . TYR A 1 255 ? -7.674 -19.297 -45.052 1.00 41.19 255 TYR A CA 1
ATOM 2045 C C . TYR A 1 255 ? -8.806 -20.013 -44.323 1.00 41.19 255 TYR A C 1
ATOM 2047 O O . TYR A 1 255 ? -9.499 -19.458 -43.474 1.00 41.19 255 TYR A O 1
ATOM 2055 N N . HIS A 1 256 ? -9.006 -21.248 -44.761 1.00 45.22 256 HIS A N 1
ATOM 2056 C CA . HIS A 1 256 ? -9.990 -22.204 -44.298 1.00 45.22 256 HIS A CA 1
ATOM 2057 C C . HIS A 1 256 ? -10.044 -22.324 -42.770 1.00 45.22 256 HIS A C 1
ATOM 2059 O O . HIS A 1 256 ? -9.016 -22.317 -42.097 1.00 45.22 256 HIS A O 1
ATOM 2065 N N . GLN A 1 257 ? -11.264 -22.509 -42.258 1.00 42.22 257 GLN A N 1
ATOM 2066 C CA . GLN A 1 257 ? -11.544 -23.018 -40.919 1.00 42.22 257 GLN A CA 1
ATOM 2067 C C . GLN A 1 257 ? -10.700 -24.274 -40.653 1.00 42.22 257 GLN A C 1
ATOM 2069 O O . GLN A 1 257 ? -11.004 -25.353 -41.157 1.00 42.22 257 GLN A O 1
ATOM 2074 N N . GLN A 1 258 ? -9.640 -24.136 -39.862 1.00 41.69 258 GLN A N 1
ATOM 2075 C CA . GLN A 1 258 ? -9.126 -25.239 -39.062 1.00 41.69 258 GLN A CA 1
ATOM 2076 C C . GLN A 1 258 ? -9.809 -25.139 -37.703 1.00 41.69 258 GLN A C 1
ATOM 2078 O O . GLN A 1 258 ? -9.518 -24.245 -36.911 1.00 41.69 258 GLN A O 1
ATOM 2083 N N . GLU A 1 259 ? -10.773 -26.028 -37.476 1.00 43.62 259 GLU A N 1
ATOM 2084 C CA . GLU A 1 259 ? -11.365 -26.242 -36.160 1.00 43.62 259 GLU A CA 1
ATOM 2085 C C . GLU A 1 259 ? -10.263 -26.660 -35.176 1.00 43.62 259 GLU A C 1
ATOM 2087 O O . GLU A 1 259 ? -9.484 -27.582 -35.431 1.00 43.62 259 GLU A O 1
ATOM 2092 N N . ILE A 1 260 ? -10.176 -25.936 -34.061 1.00 47.06 260 ILE A N 1
ATOM 2093 C CA . ILE A 1 260 ? -9.296 -26.252 -32.935 1.00 47.06 260 ILE A CA 1
ATOM 2094 C C . ILE A 1 260 ? -9.911 -27.459 -32.205 1.00 47.06 260 ILE A C 1
ATOM 2096 O O . ILE A 1 260 ? -11.116 -27.431 -31.947 1.00 47.06 260 ILE A O 1
ATOM 2100 N N . PRO A 1 261 ? -9.146 -28.511 -31.857 1.00 48.12 261 PRO A N 1
ATOM 2101 C CA . PRO A 1 261 ? -9.699 -29.648 -31.130 1.00 48.12 261 PRO A CA 1
ATOM 2102 C C . PRO A 1 261 ? -10.151 -29.226 -29.730 1.00 48.12 261 PRO A C 1
ATOM 2104 O O . PRO A 1 261 ? -9.397 -28.581 -28.998 1.00 48.12 261 PRO A O 1
ATOM 2107 N N . ASP A 1 262 ? -11.366 -29.623 -29.362 1.00 54.34 262 ASP A N 1
ATOM 2108 C CA . ASP A 1 262 ? -11.935 -29.406 -28.035 1.00 54.34 262 ASP A CA 1
ATOM 2109 C C . ASP A 1 262 ? -11.160 -30.236 -26.991 1.00 54.34 262 ASP A C 1
ATOM 2111 O O . ASP A 1 262 ? -11.069 -31.461 -27.091 1.00 54.34 262 ASP A O 1
ATOM 2115 N N . LEU A 1 263 ? -10.537 -29.561 -26.021 1.00 53.00 263 LEU A N 1
ATOM 2116 C CA . LEU A 1 263 ? -9.619 -30.151 -25.033 1.00 53.00 263 LEU A CA 1
ATOM 2117 C C .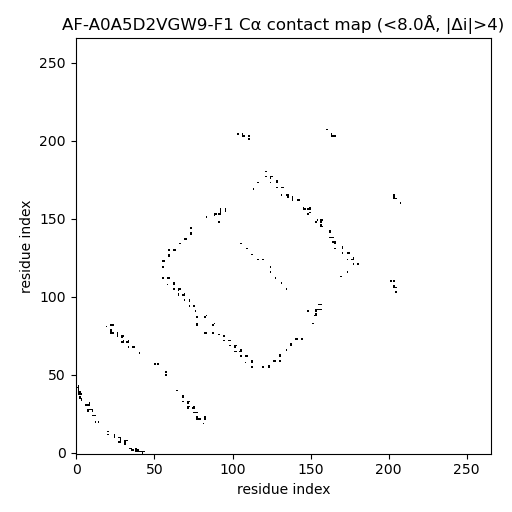 LEU A 1 263 ? -10.250 -30.294 -23.643 1.00 53.00 263 LEU A C 1
ATOM 2119 O O . LEU A 1 263 ? -9.543 -30.436 -22.646 1.00 53.00 263 LEU A O 1
ATOM 2123 N N . ILE A 1 264 ? -11.583 -30.294 -23.571 1.00 49.03 264 ILE A N 1
ATOM 2124 C CA . ILE A 1 264 ? -12.323 -30.629 -22.357 1.00 49.03 264 ILE A CA 1
ATOM 2125 C C . ILE A 1 264 ? -13.432 -31.618 -22.726 1.00 49.03 264 ILE A C 1
ATOM 2127 O O . ILE A 1 264 ? -14.477 -31.256 -23.252 1.00 49.03 264 ILE A O 1
ATOM 2131 N N . SER A 1 265 ? -13.212 -32.893 -22.420 1.00 46.19 265 SER A N 1
ATOM 2132 C CA . SER A 1 265 ? -14.290 -33.870 -22.255 1.00 46.19 265 SER A CA 1
ATOM 2133 C C . SER A 1 265 ? -14.235 -34.399 -20.825 1.00 46.19 265 SER A C 1
ATOM 2135 O O . SER A 1 265 ? -13.145 -34.627 -20.302 1.00 46.19 265 SER A O 1
ATOM 2137 N N . PHE A 1 266 ? -15.425 -34.485 -20.226 1.00 50.16 266 PHE A N 1
ATOM 2138 C CA . PHE A 1 266 ? -15.737 -34.786 -18.824 1.00 50.16 266 PHE A CA 1
ATOM 2139 C C . PHE A 1 266 ? -14.981 -35.969 -18.209 1.00 50.16 266 PHE A C 1
ATOM 2141 O O . PHE A 1 266 ? -14.818 -36.998 -18.903 1.00 50.16 266 PHE A O 1
#

Mean predicted aligned error: 16.54 Å

InterPro domains:
  IPR011417 AP180 N-terminal homology (ANTH) domain [PF07651] (5-178)
  IPR014712 ANTH domain superfamily [G3DSA:1.20.58.150] (45-190)
  IPR045192 Clathrin coat assembly protein AP180-like [PTHR22951] (5-208)

Nearest PDB structures (foldseek):
  1hx8-assembly2_B  TM=7.821E-01  e=1.485E-05  Drosophila melanogaster
  1hx8-assembly1_A  TM=8.083E-01  e=5.962E-05  Drosophila melanogaster
  3zyl-assembly1_A  TM=7.936E-01  e=2.511E-04  Rattus norvegicus
  3zyl-assembly1_B  TM=7.946E-01  e=3.041E-04  Rattus norvegicus
  1hf8-assembly1_A  TM=7.374E-01  e=1.711E-04  Rattus norvegicus

Radius of gyration: 27.63 Å; Cα contacts (8 Å, |Δi|>4): 152; chains: 1; bounding box: 56×60×97 Å

Organism: Gossypium mustelinum (NCBI:txid34275)

=== Feature glossary ===
Feature key, reading from the visual/contextual features back to the raw sequence:

Rendered structure images. Structure images are PyMOL renders from six orthogonal camera directions. Cartoon representation draws helices as coils and strands as arrows; sticks shows the backbone as bonds; surface shows the solvent-excluded envelope. Rainbow coloring maps sequence position to hue (blue→red, N→C); chain coloring assigns a distinct color per polypeptide.

Contact-map, Ramachandran, and PAE plots. Three diagnostic plots accompany the record. The Cα contact map visualizes the tertiary structure as a 2D adjacency matrix (8 Å cutoff, sequence-local contacts suppressed). The Ramachandran plot shows the distribution of backbone (φ, ψ) torsions, with points in the α and β basins reflecting secondary structure content. The PAE plot shows AlphaFold's inter-residue confidence as a color matrix.

InterPro / GO / CATH / organism. The annotation block draws on four external resources. InterPro: which protein families and domains the sequence belongs to. GO: standardized terms for what the protein does, what process it participates in, and where in the cell it acts. CATH: which structural fold it has in the CATH hierarchy. Organism: the species of origin.

Nearest PDB structures. Structural nearest neighbors (via Foldseek easy-search vs the PDB). Reported per hit: target PDB id, E-value, and alignment TM-score. A TM-score above ~0.5 is the conventional threshold for 'same fold'.

Predicted aligned error. Predicted aligned error is AlphaFold's pairwise confidence. Unlike pLDDT (per-residue), PAE is per-residue-pair and captures whether two parts of the structure are correctly placed relative to each other. Units are ångströms of expected positional error.

Solvent-accessible surface area. SASA measures how much of the protein is reachable by solvent. It is computed by rolling a water-sized probe over the atomic surface and summing the exposed area (Å²). Per-residue SASA distinguishes core (buried, low SASA) from surface (exposed, high SASA) residues; total SASA is a whole-molecule size measure.

B-factor. Crystallographic B-factors measure how much each atom's electron density is smeared out, in Å². They rise in mobile loops and surface residues and fall in the buried interior. In AlphaFold models this column is repurposed to hold pLDDT instead.

pLDDT. For AlphaFold models, the B-factor field carries pLDDT — the model's own estimate of local accuracy on a 0–100 scale. Regions with pLDDT<50 should be treated as essentially unmodeled; they often correspond to intrinsically disordered segments.

Backbone torsions (φ/ψ). φ (phi) and ψ (psi) are the two rotatable backbone dihedrals per residue: φ is the C(i-1)–N–Cα–C torsion, ψ is the N–Cα–C–N(i+1) torsion, both in degrees on (−180°, 180°]. α-helical residues cluster near (−60°, −45°); β-strand residues near (−120°, +130°). A Ramachandran plot is simply a scatter of (φ, ψ) for every residue.

Radius of gyration, Cα contacts, bounding box. Radius of gyration (Rg) is the root-mean-square distance of Cα atoms from their centroid — a single number for overall size and compactness. A globular domain of N residues has Rg ≈ 2.2·N^0.38 Å; an extended or disordered chain has a much larger Rg. The Cα contact count is the number of residue pairs whose Cα atoms are within 8 Å and are more than four positions apart in sequence — a standard proxy for tertiary packing density. The bounding box is the smallest axis-aligned box enclosing all Cα atoms.

Secondary structure (3-state, P-SEA). Three-state secondary structure (P-SEA) collapses the eight DSSP classes into helix (a), strand (b), and coil (c). P-SEA assigns these from Cα geometry alone — distances and angles — without requiring backbone oxygens, so it works on any Cα trace.

Secondary structure (8-state, DSSP). Secondary structure is the local, repeating backbone conformation. DSSP classifies it into eight states by reading the hydrogen-bond network: three helix types (H, G, I), two β types (E, B), two non-regular types (T, S), and unstructured coil (-).

Foldseek 3Di. The Foldseek 3Di string encodes local tertiary geometry as a 20-letter alphabet — one character per residue — derived from the relative positions of nearby Cα atoms. Unlike the amino-acid sequence, 3Di is a direct function of the 3D structure, so two proteins with the same fold have similar 3Di strings even at low sequence identity.

mmCIF coordinates. Structure coordinates are given as an mmCIF _atom_site loop: one row per atom with element, residue name, chain id, sequence number, and x/y/z position in Å. Only the four main-chain atoms per residue are included here; side chains are omitted to keep the record compact.

Sequence. This is the polypeptide sequence — one letter per residue, N-terminus first. Length ranges from a few dozen residues for small domains to over a thousand for large multi-domain proteins.